Protein 3G9Q (pdb70)

Radius of gyration: 19.89 Å; Cα contacts (8 Å, |Δi|>4): 447; chains: 1; bounding box: 29×44×55 Å

InterPro domains:
  IPR002491 ABC transporter periplasmic binding domain [PF01497] (103-291)
  IPR002491 ABC transporter periplasmic binding domain [PS50983] (60-315)
  IPR051313 Bacterial iron-siderophore binding [PTHR30532] (6-315)

Foldseek 3Di:
DAQLWAEEAEAQQCVLLCVLLPHDYAEEEDLQCVACLDVVPHDPHYDYHHAAPLVVVLVRQTQEYEDEPVYDVVSVVVSHPYDYDHPPPDDALVVSCVVCVSVRNVSSVVLVVVVLVLLVVLLVVLCVLQPQFAEWEADDAQKDKTFAQPDWPCRVSQCPSSVHHFDPVCCVPQNPDDPGIDIDGLVCCLVGDTLAYEYEHCAPHCSCPDPSNCPRNNNVVPRYHYHNSLRVHRHSSSVVVSSVSVSCSSDPDD

B-factor: mean 56.97, std 16.43, range [9.47, 124.2]

Nearest PDB structures (foldseek):
  3g9q-assembly1_A  TM=1.004E+00  e=2.472E-52  Bacillus subtilis subsp. subtilis str. 168
  3hxp-assembly1_A  TM=9.835E-01  e=3.656E-45  Bacillus subtilis
  8xfi-assembly1_A  TM=8.902E-01  e=3.862E-26  Streptococcus pyogenes SSI-1
  8xfa-assembly1_A  TM=8.646E-01  e=1.765E-26  Streptococcus pyogenes SSI-1
  4fna-assembly3_C  TM=8.906E-01  e=7.460E-21  Staphylococcus aureus

Solvent-accessible surface area: 13010 Å² total

Structure (mmCIF, N/CA/C/O backbone):
data_3G9Q
#
_entry.id   3G9Q
#
_cell.length_a   35.517
_cell.length_b   69.898
_cell.length_c   114.169
_cell.angle_alpha   90.00
_cell.angle_beta   90.00
_cell.angle_gamma   90.00
#
_symmetry.space_group_name_H-M   'P 21 21 21'
#
loop_
_entity.id
_entity.type
_entity.pdbx_description
1 polymer 'Ferrichrome-binding protein'
2 water water
#
loop_
_atom_site.group_PDB
_atom_site.id
_atom_site.type_symbol
_atom_site.label_atom_id
_atom_site.label_alt_id
_atom_site.label_comp_id
_atom_site.label_asym_id
_atom_site.label_entity_id
_atom_site.label_seq_id
_atom_site.pdbx_PDB_ins_code
_atom_site.Cartn_x
_atom_site.Cartn_y
_atom_site.Cartn_z
_atom_site.occupancy
_atom_site.B_iso_or_equiv
_atom_site.auth_seq_id
_atom_site.auth_comp_id
_atom_site.auth_asym_id
_atom_site.auth_atom_id
_atom_site.pdbx_PDB_model_num
ATOM 1 N N . ILE A 1 10 ? 7.460 -6.480 -7.567 1.00 45.56 54 ILE A N 1
ATOM 2 C CA . ILE A 1 10 ? 6.849 -5.334 -6.831 1.00 59.60 54 ILE A CA 1
ATOM 3 C C . ILE A 1 10 ? 7.057 -4.055 -7.634 1.00 53.90 54 ILE A C 1
ATOM 4 O O . ILE A 1 10 ? 8.187 -3.709 -7.959 1.00 51.47 54 ILE A O 1
ATOM 9 N N . PRO A 1 11 ? 5.964 -3.340 -7.966 1.00 48.03 55 PRO A N 1
ATOM 10 C CA . PRO A 1 11 ? 6.018 -2.096 -8.744 1.00 41.55 55 PRO A CA 1
ATOM 11 C C . PRO A 1 11 ? 6.615 -0.867 -8.049 1.00 53.92 55 PRO A C 1
ATOM 12 O O . PRO A 1 11 ? 6.326 -0.602 -6.877 1.00 57.56 55 PRO A O 1
ATOM 16 N N . LYS A 1 12 ? 7.457 -0.128 -8.774 1.00 55.04 56 LYS A N 1
ATOM 17 C CA . LYS A 1 12 ? 8.065 1.106 -8.262 1.00 53.48 56 LYS A CA 1
ATOM 18 C C . LYS A 1 12 ? 7.047 2.175 -8.644 1.00 55.76 56 LYS A C 1
ATOM 19 O O . LYS A 1 12 ? 6.523 2.160 -9.758 1.00 53.72 56 LYS A O 1
ATOM 25 N N . HIS A 1 13 ? 6.760 3.092 -7.726 1.00 58.08 57 HIS A N 1
ATOM 26 C CA . HIS A 1 13 ? 5.766 4.148 -7.967 1.00 61.04 57 HIS A CA 1
ATOM 27 C C . HIS A 1 13 ? 4.385 3.579 -8.287 1.00 57.33 57 HIS A C 1
ATOM 28 O O . HIS A 1 13 ? 3.803 3.895 -9.326 1.00 59.85 57 HIS A O 1
ATOM 35 N N . PRO A 1 14 ? 3.844 2.728 -7.398 1.00 51.81 58 PRO A N 1
ATOM 36 C CA . PRO A 1 14 ? 2.525 2.149 -7.646 1.00 49.36 58 PRO A CA 1
ATOM 37 C C . PRO A 1 14 ? 1.426 3.210 -7.667 1.00 50.86 58 PRO A C 1
ATOM 38 O O . PRO A 1 14 ? 1.451 4.165 -6.881 1.00 55.11 58 PRO A O 1
ATOM 42 N N . LYS A 1 15 ? 0.471 3.038 -8.578 1.00 48.75 59 LYS A N 1
ATOM 43 C CA . LYS A 1 15 ? -0.638 3.974 -8.731 1.00 51.32 59 LYS A CA 1
ATOM 44 C C . LYS A 1 15 ? -1.830 3.675 -7.825 1.00 43.02 59 LYS A C 1
ATOM 45 O O . LYS A 1 15 ? -2.563 4.588 -7.449 1.00 45.15 59 LYS A O 1
ATOM 51 N N . ARG A 1 16 ? -2.029 2.409 -7.469 1.00 41.34 60 ARG A N 1
ATOM 52 C CA . ARG A 1 16 ? -3.145 2.054 -6.593 1.00 46.81 60 ARG A CA 1
ATOM 53 C C . ARG A 1 16 ? -2.731 1.015 -5.560 1.00 46.50 60 ARG A C 1
ATOM 54 O O . ARG A 1 16 ? -2.566 -0.160 -5.885 1.00 50.08 60 ARG A O 1
ATOM 62 N N . VAL A 1 17 ? -2.579 1.455 -4.313 1.00 48.88 61 VAL A N 1
ATOM 63 C CA . VAL A 1 17 ? -2.173 0.576 -3.221 1.00 42.12 61 VAL A CA 1
ATOM 64 C C . VAL A 1 17 ? -3.274 0.341 -2.187 1.00 42.14 61 VAL A C 1
ATOM 65 O O . VAL A 1 17 ? -3.915 1.277 -1.714 1.00 38.03 61 VAL A O 1
ATOM 69 N N . VAL A 1 18 ? -3.487 -0.925 -1.851 1.00 41.56 62 VAL A N 1
ATOM 70 C CA . VAL A 1 18 ? -4.463 -1.303 -0.842 1.00 45.26 62 VAL A CA 1
ATOM 71 C C . VAL A 1 18 ? -3.637 -1.770 0.360 1.00 51.00 62 VAL A C 1
ATOM 72 O O . VAL A 1 18 ? -2.851 -2.728 0.262 1.00 41.60 62 VAL A O 1
ATOM 76 N N . VAL A 1 19 ? -3.805 -1.076 1.482 1.00 39.74 63 VAL A N 1
ATOM 77 C CA . VAL A 1 19 ? -3.071 -1.382 2.701 1.00 43.54 63 VAL A CA 1
ATOM 78 C C . VAL A 1 19 ? -3.966 -2.071 3.714 1.00 47.00 63 VAL A C 1
ATOM 79 O O . VAL A 1 19 ? -4.861 -1.449 4.268 1.00 53.74 63 VAL A O 1
ATOM 91 N N . ALA A 1 21 ? -2.799 -3.483 6.493 1.00 55.08 65 ALA A N 1
ATOM 92 C CA . ALA A 1 21 ? -2.162 -3.333 7.804 1.00 62.68 65 ALA A CA 1
ATOM 93 C C . ALA A 1 21 ? -2.341 -1.885 8.261 1.00 65.21 65 ALA A C 1
ATOM 94 O O . ALA A 1 21 ? -1.506 -1.036 7.966 1.00 69.49 65 ALA A O 1
ATOM 96 N N . ASP A 1 22 ? -3.428 -1.607 8.974 1.00 67.68 66 ASP A N 1
ATOM 97 C CA . ASP A 1 22 ? -3.727 -0.251 9.460 1.00 69.10 66 ASP A CA 1
ATOM 98 C C . ASP A 1 22 ? -2.514 0.579 9.881 1.00 63.68 66 ASP A C 1
ATOM 99 O O . ASP A 1 22 ? -2.402 1.747 9.520 1.00 61.32 66 ASP A O 1
ATOM 104 N N . GLY A 1 23 ? -1.619 -0.036 10.650 1.00 56.98 67 GLY A N 1
ATOM 105 C CA . GLY A 1 23 ? -0.440 0.653 11.143 1.00 49.20 67 GLY A CA 1
ATOM 106 C C . GLY A 1 23 ? 0.569 1.195 10.143 1.00 51.62 67 GLY A C 1
ATOM 107 O O . GLY A 1 23 ? 1.539 1.845 10.554 1.00 51.79 67 GLY A O 1
ATOM 108 N N . TYR A 1 24 ? 0.365 0.940 8.850 1.00 42.28 68 TYR A N 1
ATOM 109 C CA . TYR A 1 24 ? 1.287 1.429 7.824 1.00 40.94 68 TYR A CA 1
ATOM 110 C C . TYR A 1 24 ? 0.692 2.501 6.910 1.00 43.31 68 TYR A C 1
ATOM 111 O O . TYR A 1 24 ? 1.428 3.162 6.167 1.00 45.64 68 TYR A O 1
ATOM 120 N N . TYR A 1 25 ? -0.629 2.686 6.968 1.00 41.75 69 TYR A N 1
ATOM 121 C CA . TYR A 1 25 ? -1.304 3.686 6.132 1.00 36.65 69 TYR A CA 1
ATOM 122 C C . TYR A 1 25 ? -0.574 5.030 6.117 1.00 38.72 69 TYR A C 1
ATOM 123 O O . TYR A 1 25 ? -0.300 5.579 5.045 1.00 38.25 69 TYR A O 1
ATOM 132 N N . GLY A 1 26 ? -0.266 5.550 7.307 1.00 33.82 70 GLY A N 1
ATOM 133 C CA . GLY A 1 26 ? 0.439 6.819 7.413 1.00 35.53 70 GLY A CA 1
ATOM 134 C C . GLY A 1 26 ? 1.809 6.864 6.737 1.00 37.36 70 GLY A C 1
ATOM 135 O O . GLY A 1 26 ? 2.293 7.944 6.393 1.00 32.48 70 GLY A O 1
ATOM 136 N N . TYR A 1 27 ? 2.441 5.701 6.558 1.00 37.82 71 TYR A N 1
ATOM 137 C CA . TYR A 1 27 ? 3.757 5.618 5.908 1.00 48.73 71 TYR A CA 1
ATOM 138 C C . TYR A 1 27 ? 3.676 5.946 4.421 1.00 48.68 71 TYR A C 1
ATOM 139 O O . TYR A 1 27 ? 4.475 6.720 3.895 1.00 46.04 71 TYR A O 1
ATOM 148 N N . PHE A 1 28 ? 2.706 5.335 3.751 1.00 54.39 72 PHE A N 1
ATOM 149 C CA . PHE A 1 28 ? 2.509 5.524 2.327 1.00 48.43 72 PHE A CA 1
ATOM 150 C C . PHE A 1 28 ? 1.960 6.928 2.089 1.00 50.51 72 PHE A C 1
ATOM 151 O O . PHE A 1 28 ? 2.261 7.554 1.074 1.00 46.80 72 PHE A O 1
ATOM 159 N N . LYS A 1 29 ? 1.170 7.430 3.034 1.00 44.35 73 LYS A N 1
ATOM 160 C CA . LYS A 1 29 ? 0.622 8.774 2.907 1.00 44.90 73 LYS A CA 1
ATOM 161 C C . LYS A 1 29 ? 1.802 9.745 2.905 1.00 41.70 73 LYS A C 1
ATOM 162 O O . LYS A 1 29 ? 1.896 10.616 2.042 1.00 45.68 73 LYS A O 1
ATOM 168 N N . THR A 1 30 ? 2.716 9.590 3.856 1.00 35.09 74 THR A N 1
ATOM 169 C CA . THR A 1 30 ? 3.877 10.475 3.897 1.00 51.25 74 THR A CA 1
ATOM 170 C C . THR A 1 30 ? 4.652 10.411 2.572 1.00 52.29 74 THR A C 1
ATOM 171 O O . THR A 1 30 ? 4.989 11.444 1.994 1.00 53.33 74 THR A O 1
ATOM 175 N N . LEU A 1 31 ? 4.918 9.202 2.086 1.00 50.56 75 LEU A N 1
ATOM 176 C CA . LEU A 1 31 ? 5.649 9.034 0.836 1.00 54.22 75 LEU A CA 1
ATOM 177 C C . LEU A 1 31 ? 4.875 9.572 -0.377 1.00 60.13 75 LEU A C 1
ATOM 178 O O . LEU A 1 31 ? 5.465 9.882 -1.418 1.00 63.28 75 LEU A O 1
ATOM 183 N N . GLY A 1 32 ? 3.554 9.693 -0.248 1.00 66.20 76 GLY A N 1
ATOM 184 C CA . GLY A 1 32 ? 2.745 10.202 -1.352 1.00 63.53 76 GLY A CA 1
ATOM 185 C C . GLY A 1 32 ? 2.095 9.142 -2.227 1.00 57.35 76 GLY A C 1
ATOM 186 O O . GLY A 1 32 ? 1.409 9.469 -3.196 1.00 54.13 76 GLY A O 1
ATOM 187 N N . ILE A 1 33 ? 2.314 7.872 -1.896 1.00 52.71 77 ILE A N 1
ATOM 188 C CA . ILE A 1 33 ? 1.724 6.779 -2.661 1.00 45.91 77 ILE A CA 1
ATOM 189 C C . ILE A 1 33 ? 0.212 6.788 -2.491 1.00 43.27 77 ILE A C 1
ATOM 190 O O . ILE A 1 33 ? -0.315 6.717 -1.382 1.00 43.97 77 ILE A O 1
ATOM 195 N N . ASN A 1 34 ? -0.486 6.873 -3.606 1.00 40.57 78 ASN A N 1
ATOM 196 C CA . ASN A 1 34 ? -1.922 6.903 -3.557 1.00 47.04 78 ASN A CA 1
ATOM 197 C C . ASN A 1 34 ? -2.483 5.579 -3.017 1.00 46.67 78 ASN A C 1
ATOM 198 O O . ASN A 1 34 ? -2.230 4.498 -3.569 1.00 42.22 78 ASN A O 1
ATOM 203 N N . VAL A 1 35 ? -3.222 5.675 -1.915 1.00 35.67 79 VAL A N 1
ATOM 204 C CA . VAL A 1 35 ? -3.817 4.503 -1.296 1.00 33.07 79 VAL A CA 1
ATOM 205 C C . VAL A 1 35 ? -5.302 4.489 -1.572 1.00 32.08 79 VAL A C 1
ATOM 206 O O . VAL A 1 35 ? -6.013 5.470 -1.333 1.00 24.90 79 VAL A O 1
ATOM 210 N N . VAL A 1 36 ? -5.765 3.356 -2.074 1.00 32.08 80 VAL A N 1
ATOM 211 C CA . VAL A 1 36 ? -7.154 3.226 -2.457 1.00 39.85 80 VAL A CA 1
ATOM 212 C C . VAL A 1 36 ? -8.025 2.476 -1.463 1.00 44.86 80 VAL A C 1
ATOM 213 O O . VAL A 1 36 ? -9.248 2.513 -1.561 1.00 43.17 80 VAL A O 1
ATOM 217 N N . GLY A 1 37 ? -7.389 1.830 -0.489 1.00 51.14 81 GLY A N 1
ATOM 218 C CA . GLY A 1 37 ? -8.122 1.104 0.534 1.00 46.28 81 GLY A CA 1
ATOM 219 C C . GLY A 1 37 ? -7.342 0.978 1.838 1.00 49.04 81 GLY A C 1
ATOM 220 O O . GLY A 1 37 ? -6.112 0.852 1.837 1.00 43.25 81 GLY A O 1
ATOM 221 N N . ALA A 1 38 ? -8.060 1.013 2.955 1.00 41.10 82 ALA A N 1
ATOM 222 C CA . ALA A 1 38 ? -7.450 0.891 4.271 1.00 44.39 82 ALA A CA 1
ATOM 223 C C . ALA A 1 38 ? -8.468 0.291 5.240 1.00 49.30 82 ALA A C 1
ATOM 224 O O . ALA A 1 38 ? -9.674 0.409 5.025 1.00 52.78 82 ALA A O 1
ATOM 226 N N . PRO A 1 39 ? -7.994 -0.393 6.301 1.00 51.56 83 PRO A N 1
ATOM 227 C CA . PRO A 1 39 ? -8.888 -1.003 7.298 1.00 47.52 83 PRO A CA 1
ATOM 228 C C . PRO A 1 39 ? -9.619 0.052 8.150 1.00 59.89 83 PRO A C 1
ATOM 229 O O . PRO A 1 39 ? -9.336 1.251 8.051 1.00 70.00 83 PRO A O 1
ATOM 233 N N . GLU A 1 40 ? -10.549 -0.388 8.992 1.00 67.30 84 GLU A N 1
ATOM 234 C CA . GLU A 1 40 ? -11.324 0.546 9.811 1.00 74.73 84 GLU A CA 1
ATOM 235 C C . GLU A 1 40 ? -10.562 1.475 10.741 1.00 71.21 84 GLU A C 1
ATOM 236 O O . GLU A 1 40 ? -10.872 2.664 10.834 1.00 68.18 84 GLU A O 1
ATOM 242 N N . ASN A 1 41 ? -9.578 0.942 11.445 1.00 71.03 85 ASN A N 1
ATOM 243 C CA . ASN A 1 41 ? -8.806 1.766 12.366 1.00 63.00 85 ASN A CA 1
ATOM 244 C C . ASN A 1 41 ? -8.470 3.120 11.768 1.00 53.36 85 ASN A C 1
ATOM 245 O O . ASN A 1 41 ? -8.641 4.151 12.409 1.00 56.34 85 ASN A O 1
ATOM 250 N N . VAL A 1 42 ? -8.007 3.098 10.527 1.00 47.24 86 VAL A N 1
ATOM 251 C CA . VAL A 1 42 ? -7.618 4.303 9.819 1.00 50.24 86 VAL A CA 1
ATOM 252 C C . VAL A 1 42 ? -8.683 5.402 9.871 1.00 52.91 86 VAL A C 1
ATOM 253 O O . VAL A 1 42 ? -8.388 6.566 10.158 1.00 48.40 86 VAL A O 1
ATOM 257 N N . PHE A 1 43 ? -9.928 5.026 9.620 1.00 62.55 87 PHE A N 1
ATOM 258 C CA . PHE A 1 43 ? -11.027 5.982 9.635 1.00 63.80 87 PHE A CA 1
ATOM 259 C C . PHE A 1 43 ? -11.492 6.294 11.051 1.00 68.45 87 PHE A C 1
ATOM 260 O O . PHE A 1 43 ? -12.594 6.801 11.250 1.00 77.04 87 PHE A O 1
ATOM 268 N N . LYS A 1 44 ? -10.658 5.984 12.038 1.00 69.32 88 LYS A N 1
ATOM 269 C CA . LYS A 1 44 ? -11.004 6.274 13.423 1.00 70.84 88 LYS A CA 1
ATOM 270 C C . LYS A 1 44 ? -9.895 7.044 14.117 1.00 66.81 88 LYS A C 1
ATOM 271 O O . LYS A 1 44 ? -10.137 7.748 15.100 1.00 61.73 88 LYS A O 1
ATOM 277 N N . ASN A 1 45 ? -8.680 6.910 13.591 1.00 58.91 89 ASN A N 1
ATOM 278 C CA . ASN A 1 45 ? -7.514 7.589 14.152 1.00 50.43 89 ASN A CA 1
ATOM 279 C C . ASN A 1 45 ? -7.677 9.104 14.011 1.00 46.81 89 ASN A C 1
ATOM 280 O O . ASN A 1 45 ? -7.879 9.610 12.922 1.00 54.00 89 ASN A O 1
ATOM 285 N N . PRO A 1 46 ? -7.597 9.847 15.119 1.00 43.16 90 PRO A N 1
ATOM 286 C CA . PRO A 1 46 ? -7.754 11.296 15.036 1.00 46.39 90 PRO A CA 1
ATOM 287 C C . PRO A 1 46 ? -6.691 11.975 14.196 1.00 51.87 90 PRO A C 1
ATOM 288 O O . PRO A 1 46 ? -6.889 13.094 13.722 1.00 56.93 90 PRO A O 1
ATOM 292 N N . TYR A 1 47 ? -5.561 11.317 13.992 1.00 40.68 91 TYR A N 1
ATOM 293 C CA . TYR A 1 47 ? -4.528 11.953 13.195 1.00 50.70 91 TYR A CA 1
ATOM 294 C C . TYR A 1 47 ? -4.742 11.693 11.697 1.00 55.30 91 TYR A C 1
ATOM 295 O O . TYR A 1 47 ? -4.089 12.300 10.840 1.00 44.70 91 TYR A O 1
ATOM 304 N N . TYR A 1 48 ? -5.685 10.805 11.390 1.00 55.08 92 TYR A N 1
ATOM 305 C CA . TYR A 1 48 ? -6.008 10.461 10.002 1.00 63.03 92 TYR A CA 1
ATOM 306 C C . TYR A 1 48 ? -7.287 11.170 9.545 1.00 63.81 92 TYR A C 1
ATOM 307 O O . TYR A 1 48 ? -7.231 12.252 8.957 1.00 48.72 92 TYR A O 1
ATOM 316 N N . LYS A 1 49 ? -8.437 10.549 9.821 1.00 78.45 93 LYS A N 1
ATOM 317 C CA . LYS A 1 49 ? -9.739 11.108 9.442 1.00 83.52 93 LYS A CA 1
ATOM 318 C C . LYS A 1 49 ? -9.731 12.612 9.686 1.00 77.93 93 LYS A C 1
ATOM 319 O O . LYS A 1 49 ? -10.460 13.368 9.038 1.00 65.16 93 LYS A O 1
ATOM 325 N N . GLY A 1 50 ? -8.879 13.023 10.624 1.00 77.28 94 GLY A N 1
ATOM 326 C CA . GLY A 1 50 ? -8.731 14.424 10.963 1.00 80.66 94 GLY A CA 1
ATOM 327 C C . GLY A 1 50 ? -8.630 15.303 9.729 1.00 82.35 94 GLY A C 1
ATOM 328 O O . GLY A 1 50 ? -8.990 16.478 9.777 1.00 85.35 94 GLY A O 1
ATOM 329 N N . LYS A 1 51 ? -8.142 14.737 8.626 1.00 77.84 95 LYS A N 1
ATOM 330 C CA . LYS A 1 51 ? -8.015 15.472 7.374 1.00 74.37 95 LYS A CA 1
ATOM 331 C C . LYS A 1 51 ? -7.512 14.610 6.216 1.00 74.88 95 LYS A C 1
ATOM 332 O O . LYS A 1 51 ? -7.500 15.064 5.072 1.00 72.23 95 LYS A O 1
ATOM 338 N N . THR A 1 52 ? -7.116 13.369 6.494 1.00 79.46 96 THR A N 1
ATOM 339 C CA . THR A 1 52 ? -6.582 12.491 5.442 1.00 85.11 96 THR A CA 1
ATOM 340 C C . THR A 1 52 ? -7.366 11.196 5.172 1.00 92.63 96 THR A C 1
ATOM 341 O O . THR A 1 52 ? -7.009 10.134 5.688 1.00 101.54 96 THR A O 1
ATOM 345 N N . ASN A 1 53 ? -8.402 11.266 4.342 1.00 89.60 97 ASN A N 1
ATOM 346 C CA . ASN A 1 53 ? -9.190 10.073 4.038 1.00 90.10 97 ASN A CA 1
ATOM 347 C C . ASN A 1 53 ? -9.791 10.107 2.637 1.00 92.95 97 ASN A C 1
ATOM 348 O O . ASN A 1 53 ? -10.154 9.070 2.074 1.00 94.46 97 ASN A O 1
ATOM 353 N N . GLY A 1 54 ? -9.871 11.311 2.083 1.00 93.00 98 GLY A N 1
ATOM 354 C CA . GLY A 1 54 ? -10.443 11.527 0.764 1.00 95.88 98 GLY A CA 1
ATOM 355 C C . GLY A 1 54 ? -10.574 10.394 -0.237 1.00 95.73 98 GLY A C 1
ATOM 356 O O . GLY A 1 54 ? -11.680 10.061 -0.670 1.00 92.42 98 GLY A O 1
ATOM 357 N N . VAL A 1 55 ? -9.457 9.785 -0.605 1.00 93.74 99 VAL A N 1
ATOM 358 C CA . VAL A 1 55 ? -9.492 8.735 -1.609 1.00 95.77 99 VAL A CA 1
ATOM 359 C C . VAL A 1 55 ? -9.336 7.267 -1.187 1.00 92.69 99 VAL A C 1
ATOM 360 O O . VAL A 1 55 ? -8.537 6.543 -1.788 1.00 99.80 99 VAL A O 1
ATOM 364 N N . GLU A 1 56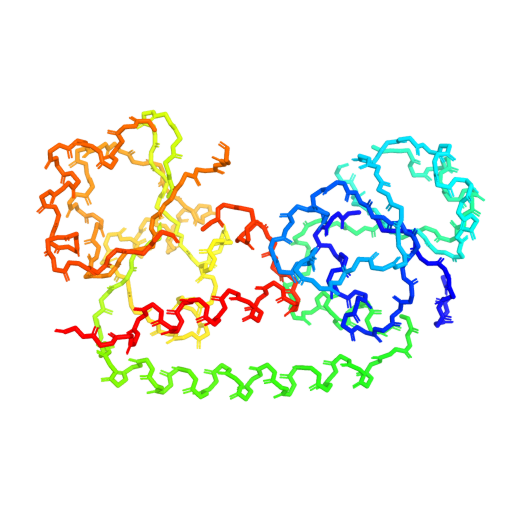 ? -10.073 6.810 -0.176 1.00 77.81 100 GLU A N 1
ATOM 365 C CA . GLU A 1 56 ? -9.964 5.400 0.206 1.00 75.87 100 GLU A CA 1
ATOM 366 C C . GLU A 1 56 ? -11.219 4.697 0.683 1.00 69.46 100 GLU A C 1
ATOM 367 O O . GLU A 1 56 ? -12.165 5.315 1.160 1.00 54.43 100 GLU A O 1
ATOM 373 N N . ASN A 1 57 ? -11.200 3.378 0.529 1.00 69.47 101 ASN A N 1
ATOM 374 C CA . ASN A 1 57 ? -12.291 2.510 0.939 1.00 67.23 101 ASN A CA 1
ATOM 375 C C . ASN A 1 57 ? -11.872 1.917 2.295 1.00 63.23 101 ASN A C 1
ATOM 376 O O . ASN A 1 57 ? -10.683 1.888 2.613 1.00 53.95 101 ASN A O 1
ATOM 381 N N . ILE A 1 58 ? -12.844 1.454 3.081 1.00 59.84 102 ILE A N 1
ATOM 382 C CA . ILE A 1 58 ? -12.573 0.867 4.389 1.00 61.29 102 ILE A CA 1
ATOM 383 C C . ILE A 1 58 ? -12.412 -0.664 4.307 1.00 64.09 102 ILE A C 1
ATOM 384 O O . ILE A 1 58 ? -11.894 -1.189 3.317 1.00 56.41 102 ILE A O 1
ATOM 389 N N . GLY A 1 59 ? -12.851 -1.372 5.347 1.00 63.82 103 GLY A N 1
ATOM 390 C CA . GLY A 1 59 ? -12.735 -2.825 5.383 1.00 61.35 103 GLY A CA 1
ATOM 391 C C . GLY A 1 59 ? -12.234 -3.242 6.758 1.00 73.42 103 GLY A C 1
ATOM 392 O O . GLY A 1 59 ? -12.095 -2.382 7.629 1.00 74.24 103 GLY A O 1
ATOM 393 N N . ASP A 1 60 ? -11.963 -4.537 6.962 1.00 78.80 104 ASP A N 1
ATOM 394 C CA . ASP A 1 60 ? -11.468 -5.059 8.255 1.00 77.45 104 ASP A CA 1
ATOM 395 C C . ASP A 1 60 ? -10.141 -5.816 8.103 1.00 79.77 104 ASP A C 1
ATOM 396 O O . ASP A 1 60 ? -9.433 -6.059 9.084 1.00 72.52 104 ASP A O 1
ATOM 401 N N . GLY A 1 61 ? -9.827 -6.215 6.875 1.00 86.15 105 GLY A N 1
ATOM 402 C CA . GLY A 1 61 ? -8.587 -6.930 6.630 1.00 90.79 105 GLY A CA 1
ATOM 403 C C . GLY A 1 61 ? -8.722 -8.402 6.270 1.00 91.89 105 GLY A C 1
ATOM 404 O O . GLY 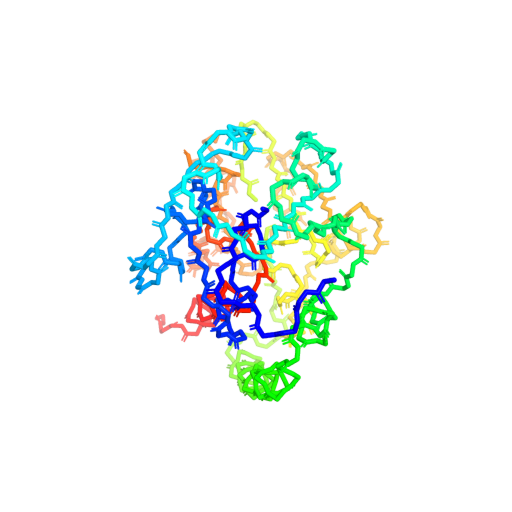A 1 61 ? -7.733 -9.141 6.295 1.00 93.30 105 GLY A O 1
ATOM 405 N N . THR A 1 62 ? -9.934 -8.838 5.933 1.00 90.81 106 THR A N 1
ATOM 406 C CA . THR A 1 62 ? -10.167 -10.238 5.570 1.00 86.60 106 THR A CA 1
ATOM 407 C C . THR A 1 62 ? -10.861 -10.356 4.215 1.00 81.82 106 THR A C 1
ATOM 408 O O . THR A 1 62 ? -10.409 -11.102 3.346 1.00 83.59 106 THR A O 1
ATOM 412 N N . SER A 1 63 ? -11.950 -9.610 4.045 1.00 71.05 107 SER A N 1
ATOM 413 C CA . SER A 1 63 ? -12.720 -9.624 2.804 1.00 70.78 107 SER A CA 1
ATOM 414 C C . SER A 1 63 ? -11.862 -9.380 1.560 1.00 70.70 107 SER A C 1
ATOM 415 O O . SER A 1 63 ? -11.648 -8.238 1.145 1.00 66.48 107 SER A O 1
ATOM 418 N N . VAL A 1 64 ? -11.389 -10.478 0.977 1.00 66.54 108 VAL A N 1
ATOM 419 C CA . VAL A 1 64 ? -10.551 -10.475 -0.219 1.00 58.19 108 VAL A CA 1
ATOM 420 C C . VAL A 1 64 ? -11.299 -9.869 -1.404 1.00 59.96 108 VAL A C 1
ATOM 421 O O . VAL A 1 64 ? -10.695 -9.286 -2.307 1.00 51.62 108 VAL A O 1
ATOM 425 N N . GLU A 1 65 ? -12.622 -10.024 -1.388 1.00 66.77 109 GLU A N 1
ATOM 426 C CA . GLU A 1 65 ? -13.486 -9.520 -2.451 1.00 69.83 109 GLU A CA 1
ATOM 427 C C . GLU A 1 65 ? -13.484 -7.989 -2.480 1.00 67.75 109 GLU A C 1
ATOM 428 O O . GLU A 1 65 ? -13.433 -7.374 -3.548 1.00 71.14 109 GLU A O 1
ATOM 434 N N . LYS A 1 66 ? -13.530 -7.376 -1.302 1.00 60.66 110 LYS A N 1
ATOM 435 C CA . LYS A 1 66 ? -13.533 -5.923 -1.216 1.00 59.58 110 LYS A CA 1
ATOM 436 C C . LYS A 1 66 ? -12.263 -5.306 -1.834 1.00 58.16 110 LYS A C 1
ATOM 437 O O . LYS A 1 66 ? -12.268 -4.143 -2.272 1.00 47.27 110 LYS A O 1
ATOM 443 N N . VAL A 1 67 ? -11.186 -6.093 -1.882 1.00 45.70 111 VAL A N 1
ATOM 444 C CA . VAL A 1 67 ? -9.914 -5.640 -2.456 1.00 48.27 111 VAL A CA 1
ATOM 445 C C . VAL A 1 67 ? -9.955 -5.779 -3.981 1.00 58.92 111 VAL A C 1
ATOM 446 O O . VAL A 1 67 ? -9.306 -5.014 -4.710 1.00 60.85 111 VAL A O 1
ATOM 450 N N . ILE A 1 68 ? -10.729 -6.754 -4.457 1.00 59.05 112 ILE A N 1
ATOM 451 C CA . ILE A 1 68 ? -10.879 -6.987 -5.889 1.00 63.12 112 ILE A CA 1
ATOM 452 C C . ILE A 1 68 ? -11.463 -5.768 -6.611 1.00 63.41 112 ILE A C 1
ATOM 453 O O . ILE A 1 68 ? -10.997 -5.393 -7.683 1.00 66.02 112 ILE A O 1
ATOM 458 N N . ASP A 1 69 ? -12.468 -5.147 -6.006 1.00 60.25 113 ASP A N 1
ATOM 459 C CA . ASP A 1 69 ? -13.140 -4.004 -6.607 1.00 60.64 113 ASP A CA 1
ATOM 460 C C . ASP A 1 69 ? -12.330 -2.722 -6.613 1.00 59.10 113 ASP A C 1
ATOM 461 O O . ASP A 1 69 ? -12.804 -1.686 -7.078 1.00 61.52 113 ASP A O 1
ATOM 466 N N . LEU A 1 70 ? -11.109 -2.785 -6.103 1.00 55.29 114 LEU A N 1
ATOM 467 C CA . LEU A 1 70 ? -10.250 -1.607 -6.061 1.00 52.08 114 LEU A CA 1
ATOM 468 C C . LEU A 1 70 ? -9.061 -1.813 -7.008 1.00 57.50 114 LEU A C 1
ATOM 469 O O . LEU A 1 70 ? -8.160 -0.968 -7.077 1.00 56.23 114 LEU A O 1
ATOM 474 N N . ASN A 1 71 ? -9.090 -2.925 -7.751 1.00 63.85 115 ASN A N 1
ATOM 475 C CA . ASN A 1 71 ? -8.009 -3.332 -8.674 1.00 62.65 115 ASN A CA 1
ATOM 476 C C . ASN A 1 71 ? -6.673 -2.656 -8.360 1.00 56.46 115 ASN A C 1
ATOM 477 O O . ASN A 1 71 ? -6.249 -1.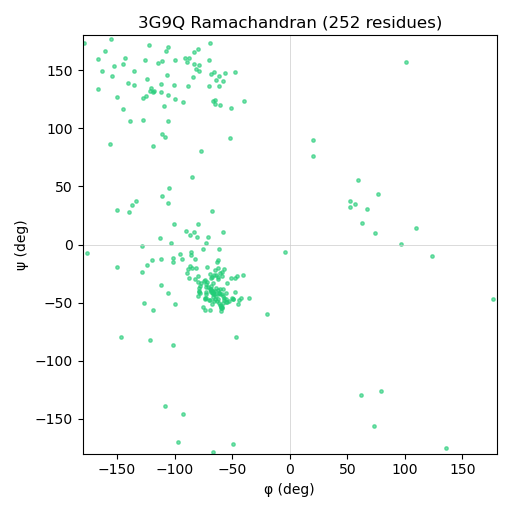725 -9.038 1.00 59.79 115 ASN A O 1
ATOM 482 N N . PRO A 1 72 ? -5.992 -3.132 -7.305 1.00 55.08 116 PRO A N 1
ATOM 483 C CA . PRO A 1 72 ? -4.706 -2.567 -6.896 1.00 56.66 116 PRO A CA 1
ATOM 484 C C . PRO A 1 72 ? -3.527 -3.110 -7.677 1.00 52.80 116 PRO A C 1
ATOM 485 O O . PRO A 1 72 ? -3.584 -4.218 -8.221 1.00 47.93 116 PRO A O 1
ATOM 489 N N . ASP A 1 73 ? -2.462 -2.317 -7.724 1.00 40.03 117 ASP A N 1
ATOM 490 C CA . ASP A 1 73 ? -1.243 -2.726 -8.401 1.00 54.25 117 ASP A CA 1
ATOM 491 C C . ASP A 1 73 ? -0.221 -3.141 -7.340 1.00 53.48 117 ASP A C 1
ATOM 492 O O . ASP A 1 73 ? 0.911 -3.511 -7.649 1.00 55.82 117 ASP A O 1
ATOM 497 N N . LEU A 1 74 ? -0.645 -3.077 -6.083 1.00 54.52 118 LEU A N 1
ATOM 498 C CA . LEU A 1 74 ? 0.187 -3.463 -4.949 1.00 57.71 118 LEU A CA 1
ATOM 499 C C . LEU A 1 74 ? -0.648 -3.614 -3.660 1.00 60.25 118 LEU A C 1
ATOM 500 O O . LEU A 1 74 ? -1.482 -2.756 -3.339 1.00 55.84 118 LEU A O 1
ATOM 505 N N . ILE A 1 75 ? -0.415 -4.713 -2.935 1.00 53.24 119 ILE A N 1
ATOM 506 C CA . ILE A 1 75 ? -1.111 -5.008 -1.682 1.00 44.58 119 ILE A CA 1
ATOM 507 C C . ILE A 1 75 ? -0.142 -5.148 -0.526 1.00 42.99 119 ILE A C 1
ATOM 508 O O . ILE A 1 75 ? 0.890 -5.801 -0.651 1.00 39.14 119 ILE A O 1
ATOM 513 N N . ILE A 1 76 ? -0.455 -4.538 0.603 1.00 35.95 120 ILE A N 1
ATOM 514 C CA . ILE A 1 76 ? 0.431 -4.717 1.729 1.00 45.43 120 ILE A CA 1
ATOM 515 C C . ILE A 1 76 ? -0.341 -5.244 2.934 1.00 42.52 120 ILE A C 1
ATOM 516 O O . ILE A 1 76 ? -1.374 -4.697 3.309 1.00 39.27 120 ILE A O 1
ATOM 521 N N . VAL A 1 77 ? 0.145 -6.339 3.516 1.00 40.44 121 VAL A N 1
ATOM 522 C CA . VAL A 1 77 ? -0.501 -6.941 4.685 1.00 49.71 121 VAL A CA 1
ATOM 523 C C . VAL A 1 77 ? 0.517 -7.486 5.667 1.00 49.75 121 VAL A C 1
ATOM 524 O O . VAL A 1 77 ? 1.661 -7.741 5.305 1.00 54.21 121 VAL A O 1
ATOM 528 N N . TRP A 1 78 ? 0.099 -7.684 6.908 1.00 43.40 122 TRP A N 1
ATOM 529 C CA . TRP A 1 78 ? 1.011 -8.247 7.882 1.00 50.60 122 TRP A CA 1
ATOM 530 C C . TRP A 1 78 ? 1.089 -9.764 7.688 1.00 58.79 122 TRP A C 1
ATOM 531 O O . TRP A 1 78 ? 0.298 -10.345 6.938 1.00 59.84 122 TRP A O 1
ATOM 542 N N . THR A 1 79 ? 2.061 -10.403 8.341 1.00 71.58 123 THR A N 1
ATOM 543 C CA . THR A 1 79 ? 2.206 -11.855 8.256 1.00 75.42 123 THR A CA 1
ATOM 544 C C . THR A 1 79 ? 1.381 -12.511 9.354 1.00 80.24 123 THR A C 1
ATOM 545 O O . THR A 1 79 ? 0.987 -13.665 9.226 1.00 90.15 123 THR A O 1
ATOM 549 N N . THR A 1 80 ? 1.120 -11.774 10.431 1.00 83.06 124 THR A N 1
ATOM 550 C CA . THR A 1 80 ? 0.344 -12.306 11.552 1.00 83.55 124 THR A CA 1
ATOM 551 C C . THR A 1 80 ? -1.162 -12.157 11.315 1.00 81.73 124 THR A C 1
ATOM 552 O O . THR A 1 80 ? -1.695 -12.607 10.296 1.00 74.06 124 THR A O 1
ATOM 556 N N . ALA A 1 83 ? -5.286 -13.675 7.499 1.00 88.04 127 ALA A N 1
ATOM 557 C CA . ALA A 1 83 ? -5.390 -13.277 6.096 1.00 98.37 127 ALA A CA 1
ATOM 558 C C . ALA A 1 83 ? -4.897 -14.376 5.131 1.00 98.90 127 ALA A C 1
ATOM 559 O O . ALA A 1 83 ? -4.107 -15.244 5.519 1.00 100.47 127 ALA A O 1
ATOM 561 N N . ASP A 1 84 ? -5.365 -14.334 3.880 1.00 92.58 128 ASP A N 1
ATOM 562 C CA . ASP A 1 84 ? -4.972 -15.322 2.866 1.00 88.97 128 ASP A CA 1
ATOM 563 C C . ASP A 1 84 ? -4.049 -14.685 1.828 1.00 85.20 128 ASP A C 1
ATOM 564 O O . ASP A 1 84 ? -4.501 -14.119 0.832 1.00 84.10 128 ASP A O 1
ATOM 569 N N . ILE A 1 85 ? -2.748 -14.789 2.068 1.00 76.79 129 ILE A N 1
ATOM 570 C CA . ILE A 1 85 ? -1.759 -14.210 1.173 1.00 72.52 129 ILE A CA 1
ATOM 571 C C . ILE A 1 85 ? -1.866 -14.760 -0.258 1.00 75.06 129 ILE A C 1
ATOM 572 O O . ILE A 1 85 ? -1.990 -13.990 -1.217 1.00 70.53 129 ILE A O 1
ATOM 577 N N . LYS A 1 86 ? -1.825 -16.083 -0.409 1.00 74.24 130 LYS A N 1
ATOM 578 C CA . LYS A 1 86 ? -1.921 -16.695 -1.739 1.00 72.77 130 LYS A CA 1
ATOM 579 C C . LYS A 1 86 ? -3.093 -16.153 -2.581 1.00 73.31 130 LYS A C 1
ATOM 580 O O . LYS A 1 86 ? -2.910 -15.821 -3.756 1.00 66.48 130 LYS A O 1
ATOM 586 N N . LYS A 1 87 ? -4.287 -16.061 -1.987 1.00 71.35 131 LYS A N 1
ATOM 587 C CA . LYS A 1 87 ? -5.466 -15.542 -2.692 1.00 66.13 131 LYS A CA 1
ATOM 588 C C . LYS A 1 87 ? -5.150 -14.134 -3.212 1.00 64.01 131 LYS A C 1
ATOM 589 O O . LYS A 1 87 ? -5.413 -13.798 -4.373 1.00 61.84 131 LYS A O 1
ATOM 595 N N . LEU A 1 88 ? -4.566 -13.332 -2.324 1.00 61.72 132 LEU A N 1
ATOM 596 C CA . LEU A 1 88 ? -4.183 -11.951 -2.599 1.00 53.91 132 LEU A CA 1
ATOM 597 C C . LEU A 1 88 ? -3.082 -11.813 -3.652 1.00 57.28 132 LEU A C 1
ATOM 598 O O . LEU A 1 88 ? -3.209 -11.015 -4.586 1.00 57.35 132 LEU A O 1
ATOM 603 N N . GLU A 1 89 ? -2.006 -12.581 -3.502 1.00 55.48 133 GLU A N 1
ATOM 604 C CA . GLU A 1 89 ? -0.901 -12.533 -4.459 1.00 64.78 133 GLU A CA 1
ATOM 605 C C . GLU A 1 89 ? -1.461 -12.601 -5.880 1.00 65.61 133 GLU A C 1
ATOM 606 O O . GLU A 1 89 ? -0.877 -12.058 -6.821 1.00 59.76 133 GLU A O 1
ATOM 612 N N . LYS A 1 90 ? -2.608 -13.260 -6.020 1.00 64.25 134 LYS A N 1
ATOM 613 C CA . LYS A 1 90 ? -3.257 -13.414 -7.315 1.00 65.21 134 LYS A CA 1
ATOM 614 C C . LYS A 1 90 ? -3.748 -12.069 -7.825 1.00 66.79 134 LYS A C 1
ATOM 615 O O . LYS A 1 90 ? -3.547 -11.729 -8.994 1.00 66.46 134 LYS A O 1
ATOM 621 N N . ILE A 1 91 ? -4.389 -11.302 -6.948 1.00 59.40 135 ILE A N 1
ATOM 622 C CA . ILE A 1 91 ? -4.910 -9.996 -7.333 1.00 59.14 135 ILE A CA 1
ATOM 623 C C . ILE A 1 91 ? -3.840 -9.021 -7.838 1.00 63.01 135 ILE A C 1
ATOM 624 O O . ILE A 1 91 ? -3.968 -8.464 -8.934 1.00 60.20 135 ILE A O 1
ATOM 629 N N . ALA A 1 92 ? -2.791 -8.818 -7.043 1.00 61.03 136 ALA A N 1
ATOM 630 C CA . ALA A 1 92 ? -1.703 -7.907 -7.414 1.00 60.50 136 ALA A CA 1
ATOM 631 C C . ALA A 1 92 ? -0.442 -8.217 -6.610 1.00 58.30 136 ALA A C 1
ATOM 632 O O . ALA A 1 92 ? -0.506 -8.980 -5.637 1.00 57.08 136 ALA A O 1
ATOM 634 N N . PRO A 1 93 ? 0.726 -7.654 -7.019 1.00 56.69 137 PRO A N 1
ATOM 635 C CA . PRO A 1 93 ? 1.986 -7.887 -6.293 1.00 53.35 137 PRO A CA 1
ATOM 636 C C . PRO A 1 93 ? 1.718 -7.594 -4.811 1.00 50.97 137 PRO A C 1
ATOM 637 O O . PRO A 1 93 ? 1.378 -6.466 -4.447 1.00 41.57 137 PRO A O 1
ATOM 641 N N . THR A 1 94 ? 1.859 -8.611 -3.971 1.00 51.03 138 THR A N 1
ATOM 642 C CA . THR A 1 94 ? 1.581 -8.468 -2.553 1.00 51.27 138 THR A CA 1
ATOM 643 C C . THR A 1 94 ? 2.841 -8.562 -1.726 1.00 55.49 138 THR A C 1
ATOM 644 O O . THR A 1 94 ? 3.712 -9.386 -1.997 1.00 65.20 138 THR A O 1
ATOM 648 N N . VAL A 1 95 ? 2.943 -7.700 -0.723 1.00 58.79 139 VAL A N 1
ATOM 649 C CA . VAL A 1 95 ? 4.102 -7.700 0.144 1.00 52.49 139 VAL A CA 1
ATOM 650 C C . VAL A 1 95 ? 3.716 -8.020 1.566 1.00 51.19 139 VAL A C 1
ATOM 651 O O . VAL A 1 95 ? 2.758 -7.468 2.109 1.00 43.12 139 VAL A O 1
ATOM 655 N N . ALA A 1 96 ? 4.465 -8.935 2.159 1.00 53.50 140 ALA A N 1
ATOM 656 C CA . ALA A 1 96 ? 4.227 -9.313 3.536 1.00 61.68 140 ALA A CA 1
ATOM 657 C C . ALA A 1 96 ? 5.262 -8.585 4.385 1.00 59.37 140 ALA A C 1
ATOM 658 O O . ALA A 1 96 ? 6.443 -8.494 4.032 1.00 54.41 140 ALA A O 1
ATOM 660 N N . VAL A 1 97 ? 4.794 -8.055 5.503 1.00 63.73 141 VAL A N 1
ATOM 661 C CA . VAL A 1 97 ? 5.645 -7.315 6.409 1.00 71.13 141 VAL A CA 1
ATOM 662 C C . VAL A 1 97 ? 5.541 -7.852 7.827 1.00 75.42 141 VAL A C 1
ATOM 663 O O . VAL A 1 97 ? 4.530 -7.664 8.507 1.00 76.24 141 VAL A O 1
ATOM 667 N N . LYS A 1 98 ? 6.595 -8.541 8.256 1.00 80.12 142 LYS A N 1
ATOM 668 C CA . LYS A 1 98 ? 6.650 -9.100 9.596 1.00 82.67 142 LYS A CA 1
ATOM 669 C C . LYS A 1 98 ? 6.535 -7.925 10.562 1.00 78.73 142 LYS A C 1
ATOM 670 O O . LYS A 1 98 ? 7.358 -7.009 10.537 1.00 67.74 142 LYS A O 1
ATOM 676 N N . TYR A 1 99 ? 5.506 -7.949 11.401 1.00 75.80 143 TYR A N 1
ATOM 677 C CA . TYR A 1 99 ? 5.280 -6.875 12.358 1.00 76.91 143 TYR A CA 1
ATOM 678 C C . TYR A 1 99 ? 6.401 -6.675 13.382 1.00 79.08 143 TYR A C 1
ATOM 679 O O . TYR A 1 99 ? 6.923 -7.635 13.958 1.00 75.61 143 TYR A O 1
ATOM 688 N N . ASP A 1 100 ? 6.746 -5.411 13.609 1.00 77.85 144 ASP A N 1
ATOM 689 C CA . ASP A 1 100 ? 7.787 -5.028 14.562 1.00 78.06 144 ASP A CA 1
ATOM 690 C C . ASP A 1 100 ? 9.165 -5.570 14.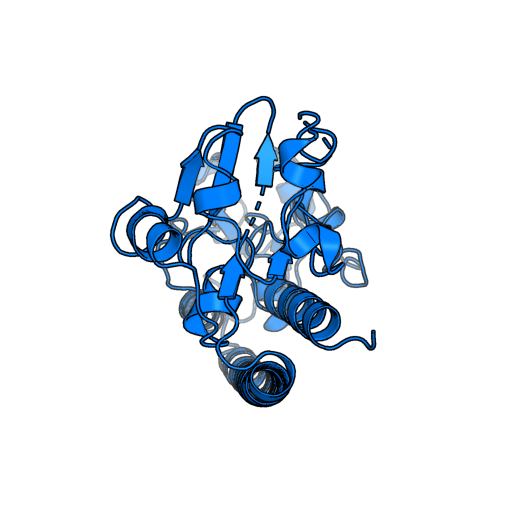178 1.00 72.34 144 ASP A C 1
ATOM 691 O O . ASP A 1 100 ? 10.072 -5.647 15.008 1.00 61.94 144 ASP A O 1
ATOM 696 N N . LYS A 1 101 ? 9.321 -5.947 12.916 1.00 73.77 145 LYS A N 1
ATOM 697 C CA . LYS A 1 101 ? 10.605 -6.448 12.453 1.00 84.17 145 LYS A CA 1
ATOM 698 C C . LYS A 1 101 ? 11.537 -5.234 12.339 1.00 87.72 145 LYS A C 1
ATOM 699 O O . LYS A 1 101 ? 12.594 -5.197 12.964 1.00 85.39 145 LYS A O 1
ATOM 705 N N . LEU A 1 102 ? 11.128 -4.231 11.561 1.00 91.92 146 LEU A N 1
ATOM 706 C CA . LEU A 1 102 ? 11.932 -3.024 11.384 1.00 90.93 146 LEU A CA 1
ATOM 707 C C . LEU A 1 102 ? 11.752 -2.036 12.532 1.00 90.49 146 LEU A C 1
ATOM 708 O O . LEU A 1 102 ? 10.693 -1.980 13.158 1.00 89.50 146 LEU A O 1
ATOM 713 N N . ASP A 1 103 ? 12.797 -1.254 12.794 1.00 90.37 147 ASP A N 1
ATOM 714 C CA . ASP A 1 103 ? 12.778 -0.266 13.865 1.00 87.30 147 ASP A CA 1
ATOM 715 C C . ASP A 1 103 ? 11.502 0.562 13.855 1.00 87.18 147 ASP A C 1
ATOM 716 O O . ASP A 1 103 ? 10.577 0.295 14.624 1.00 92.66 147 ASP A O 1
ATOM 721 N N . ASN A 1 104 ? 11.456 1.556 12.973 1.00 75.94 148 ASN A N 1
ATOM 722 C CA . ASN A 1 104 ? 10.306 2.446 12.872 1.00 71.12 148 ASN A CA 1
ATOM 723 C C . ASN A 1 104 ? 10.603 3.517 11.832 1.00 63.43 148 ASN A C 1
ATOM 724 O O . ASN A 1 104 ? 9.777 3.816 10.973 1.00 48.09 148 ASN A O 1
ATOM 729 N N . ILE A 1 105 ? 11.791 4.101 11.932 1.00 65.13 149 ILE A N 1
ATOM 730 C CA . ILE A 1 105 ? 12.228 5.101 10.976 1.00 65.40 149 ILE A CA 1
ATOM 731 C C . ILE A 1 105 ? 12.848 4.279 9.856 1.00 67.29 149 ILE A C 1
ATOM 732 O O . ILE A 1 105 ? 13.019 4.763 8.738 1.00 73.90 149 ILE A O 1
ATOM 737 N N . GLU A 1 106 ? 13.179 3.026 10.172 1.00 65.55 150 GLU A N 1
ATOM 738 C CA . GLU A 1 106 ? 13.764 2.106 9.198 1.00 63.44 150 GLU A CA 1
ATOM 739 C C . GLU A 1 106 ? 12.632 1.584 8.318 1.00 63.79 150 GLU A C 1
ATOM 740 O O . GLU A 1 106 ? 12.789 1.450 7.102 1.00 64.82 150 GLU A O 1
ATOM 746 N N . GLN A 1 107 ? 11.489 1.307 8.949 1.00 63.28 151 GLN A N 1
ATOM 747 C CA . GLN A 1 107 ? 10.288 0.815 8.269 1.00 54.33 151 GLN A CA 1
ATOM 748 C C . GLN A 1 107 ? 9.834 1.798 7.194 1.00 54.90 151 GLN A C 1
ATOM 749 O O . GLN A 1 107 ? 9.194 1.404 6.219 1.00 52.72 151 GLN A O 1
ATOM 755 N N . LEU A 1 108 ? 10.161 3.077 7.388 1.00 55.24 152 LEU A N 1
ATOM 756 C CA . LEU A 1 108 ? 9.810 4.137 6.434 1.00 47.58 152 LEU A CA 1
ATOM 757 C C . LEU A 1 108 ? 10.788 4.151 5.260 1.00 52.22 152 LEU A C 1
ATOM 758 O O . LEU A 1 108 ? 10.436 4.494 4.128 1.00 40.15 152 LEU A O 1
ATOM 763 N N . LYS A 1 109 ? 12.030 3.781 5.546 1.00 54.89 153 LYS A N 1
ATOM 764 C CA . LYS A 1 109 ? 13.049 3.758 4.522 1.00 51.10 153 LYS A CA 1
ATOM 765 C C . LYS A 1 109 ? 12.927 2.463 3.735 1.00 46.72 153 LYS A C 1
ATOM 766 O O . LYS A 1 109 ? 13.416 2.368 2.621 1.00 60.48 153 LYS A O 1
ATOM 772 N N . GLU A 1 110 ? 12.273 1.463 4.312 1.00 51.94 154 GLU A N 1
ATOM 773 C CA . GLU A 1 110 ? 12.083 0.196 3.609 1.00 56.84 154 GLU A CA 1
ATOM 774 C C . GLU A 1 110 ? 11.027 0.432 2.539 1.00 56.63 154 GLU A C 1
ATOM 775 O O . GLU A 1 110 ? 11.198 0.035 1.390 1.00 63.90 154 GLU A O 1
ATOM 781 N N . PHE A 1 111 ? 9.938 1.090 2.931 1.00 50.31 155 PHE A N 1
ATOM 782 C CA . PHE A 1 111 ? 8.834 1.393 2.025 1.00 44.48 155 PHE A CA 1
ATOM 783 C C . PHE A 1 111 ? 9.239 2.420 0.980 1.00 43.72 155 PHE A C 1
ATOM 784 O O . PHE A 1 111 ? 8.793 2.348 -0.158 1.00 42.74 155 PHE A O 1
ATOM 792 N N . ALA A 1 112 ? 10.074 3.379 1.372 1.00 44.44 156 ALA A N 1
ATOM 793 C CA . ALA A 1 112 ? 10.528 4.415 0.453 1.00 50.30 156 ALA A CA 1
ATOM 794 C C . ALA A 1 112 ? 11.348 3.786 -0.669 1.00 53.26 156 ALA A C 1
ATOM 795 O O . ALA A 1 112 ? 11.170 4.112 -1.841 1.00 53.94 156 ALA A O 1
ATOM 797 N N . LYS A 1 113 ? 12.236 2.874 -0.296 1.00 48.66 157 LYS A N 1
ATOM 798 C CA . LYS A 1 113 ? 13.095 2.179 -1.246 1.00 56.65 157 LYS A CA 1
ATOM 799 C C . LYS A 1 113 ? 12.257 1.271 -2.129 1.00 57.37 157 LYS A C 1
ATOM 800 O O . LYS A 1 113 ? 12.474 1.182 -3.338 1.00 61.57 157 LYS A O 1
ATOM 814 N N . THR A 1 115 ? 9.174 1.646 -3.000 1.00 56.69 159 THR A N 1
ATOM 815 C CA . THR A 1 115 ? 8.319 2.376 -3.927 1.00 51.65 159 THR A CA 1
ATOM 816 C C . THR A 1 115 ? 9.015 3.403 -4.803 1.00 51.60 159 THR A C 1
ATOM 817 O O . THR A 1 115 ? 8.392 3.972 -5.702 1.00 44.90 159 THR A O 1
ATOM 821 N N . GLY A 1 116 ? 10.301 3.629 -4.536 1.00 54.21 160 GLY A N 1
ATOM 822 C CA . GLY A 1 116 ? 11.078 4.593 -5.299 1.00 42.41 160 GLY A CA 1
ATOM 823 C C . GLY A 1 116 ? 10.768 6.028 -4.901 1.00 51.96 160 GLY A C 1
ATOM 824 O O . GLY A 1 116 ? 10.624 6.904 -5.753 1.00 47.96 160 GLY A O 1
ATOM 825 N N . THR A 1 117 ? 10.660 6.273 -3.598 1.00 56.34 161 THR A N 1
ATOM 826 C CA . THR A 1 117 ? 10.363 7.611 -3.086 1.00 60.86 161 THR A CA 1
ATOM 827 C C . THR A 1 117 ? 11.297 7.983 -1.922 1.00 63.46 161 THR A C 1
ATOM 828 O O . THR A 1 117 ? 10.888 8.638 -0.958 1.00 63.31 161 THR A O 1
ATOM 832 N N . GLU A 1 118 ? 12.558 7.570 -2.027 1.00 55.93 162 GLU A N 1
ATOM 833 C CA . GLU A 1 118 ? 13.546 7.839 -0.987 1.00 54.14 162 GLU A CA 1
ATOM 834 C C . GLU A 1 118 ? 13.702 9.341 -0.677 1.00 58.73 162 GLU A C 1
ATOM 835 O O . GLU A 1 118 ? 14.157 9.705 0.406 1.00 61.81 162 GLU A O 1
ATOM 841 N N . ASP A 1 119 ? 13.312 10.207 -1.610 1.00 52.58 163 ASP A N 1
ATOM 842 C CA . ASP A 1 119 ? 13.426 11.650 -1.394 1.00 60.92 163 ASP A CA 1
ATOM 843 C C . ASP A 1 119 ? 12.321 12.143 -0.475 1.00 67.86 163 ASP A C 1
ATOM 844 O O . ASP A 1 119 ? 12.498 13.097 0.284 1.00 74.41 163 ASP A O 1
ATOM 849 N N . LYS A 1 120 ? 11.166 11.500 -0.569 1.00 66.02 164 LYS A N 1
ATOM 850 C CA . LYS A 1 120 ? 10.023 11.884 0.241 1.00 59.64 164 LYS A CA 1
ATOM 851 C C . LYS A 1 120 ? 10.259 11.493 1.698 1.00 58.35 164 LYS A C 1
ATOM 852 O O . LYS A 1 120 ? 9.870 12.215 2.615 1.00 54.31 164 LYS A O 1
ATOM 858 N N . ALA A 1 121 ? 10.916 10.353 1.887 1.00 49.86 165 ALA A N 1
ATOM 859 C CA . ALA A 1 121 ? 11.217 9.817 3.206 1.00 48.00 165 ALA A CA 1
ATOM 860 C C . ALA A 1 121 ? 12.333 10.575 3.919 1.00 51.76 165 ALA A C 1
ATOM 861 O O . ALA A 1 121 ? 12.210 10.891 5.100 1.00 49.33 165 ALA A O 1
ATOM 863 N N . GLU A 1 122 ? 13.419 10.860 3.206 1.00 52.17 166 GLU A N 1
ATOM 864 C CA . GLU A 1 122 ? 14.545 11.580 3.782 1.00 48.31 166 GLU A CA 1
ATOM 865 C C . GLU A 1 122 ? 14.117 13.011 4.085 1.00 44.94 166 GLU A C 1
ATOM 866 O O . GLU A 1 122 ? 14.633 13.643 5.003 1.00 40.21 166 GLU A O 1
ATOM 872 N N . LYS A 1 123 ? 13.156 13.509 3.316 1.00 46.66 167 LYS A N 1
ATOM 873 C CA . LYS A 1 123 ? 12.644 14.863 3.501 1.00 47.89 167 LYS A CA 1
ATOM 874 C C . LYS A 1 123 ? 11.898 14.958 4.838 1.00 52.27 167 LYS A C 1
ATOM 875 O O . LYS A 1 123 ? 12.167 15.854 5.640 1.00 55.76 167 LYS A O 1
ATOM 881 N N . TRP A 1 124 ? 10.969 14.028 5.071 1.00 46.29 168 TRP A N 1
ATOM 882 C CA . TRP A 1 124 ? 10.187 13.986 6.308 1.00 38.02 168 TRP A CA 1
ATOM 883 C C . TRP A 1 124 ? 11.074 13.718 7.541 1.00 51.89 168 TRP A C 1
ATOM 884 O O . TRP A 1 124 ? 10.826 14.258 8.622 1.00 47.78 168 TRP A O 1
ATOM 895 N N . LEU A 1 125 ? 12.091 12.869 7.384 1.00 50.25 169 LEU A N 1
ATOM 896 C CA . LEU A 1 125 ? 13.005 12.567 8.480 1.00 48.31 169 LEU A CA 1
ATOM 897 C C . LEU A 1 125 ? 13.702 13.841 8.931 1.00 52.83 169 LEU A C 1
ATOM 898 O O . LEU A 1 125 ? 13.924 14.057 10.129 1.00 57.02 169 LEU A O 1
ATOM 903 N N . ALA A 1 126 ? 14.035 14.678 7.955 1.00 41.83 170 ALA A N 1
ATOM 904 C CA . ALA A 1 126 ? 14.685 15.952 8.198 1.00 44.76 170 ALA A CA 1
ATOM 905 C C . ALA A 1 126 ? 13.732 16.853 8.980 1.00 45.09 170 ALA A C 1
ATOM 906 O O . ALA A 1 126 ? 14.143 17.543 9.916 1.00 45.48 170 ALA A O 1
ATOM 908 N N . LYS A 1 127 ? 12.463 16.845 8.580 1.00 35.64 171 LYS A N 1
ATOM 909 C CA . LYS A 1 127 ? 11.425 17.634 9.236 1.00 40.38 171 LYS A CA 1
ATOM 910 C C . LYS A 1 127 ? 11.201 17.092 10.645 1.00 43.46 171 LYS A C 1
ATOM 911 O O . LYS A 1 127 ? 11.044 17.856 11.597 1.00 47.35 171 LYS A O 1
ATOM 917 N N . TRP A 1 128 ? 11.180 15.766 10.762 1.00 39.26 172 TRP A N 1
ATOM 918 C CA . TRP A 1 128 ? 10.972 15.103 12.038 1.00 36.77 172 TRP A CA 1
ATOM 919 C C . TRP A 1 128 ? 12.049 15.453 13.039 1.00 39.11 172 TRP A C 1
ATOM 920 O O . TRP A 1 128 ? 11.745 15.857 14.158 1.00 42.30 172 TRP A O 1
ATOM 931 N N . ASP A 1 129 ? 13.310 15.299 12.652 1.00 34.43 173 ASP A N 1
ATOM 932 C CA . ASP A 1 129 ? 14.409 15.603 13.569 1.00 40.06 173 ASP A CA 1
ATOM 933 C C . ASP A 1 129 ? 14.485 17.063 13.969 1.00 38.51 173 ASP A C 1
ATOM 934 O O . ASP A 1 129 ? 15.002 17.387 15.038 1.00 32.72 173 ASP A O 1
ATOM 939 N N . LYS A 1 130 ? 13.972 17.933 13.102 1.00 40.52 174 LYS A N 1
ATOM 940 C CA . LYS A 1 130 ? 13.943 19.365 13.381 1.00 54.03 174 LYS A CA 1
ATOM 941 C C . LYS A 1 130 ? 12.850 19.643 14.427 1.00 55.87 174 LYS A C 1
ATOM 942 O O . LYS A 1 130 ? 12.964 20.566 15.243 1.00 46.10 174 LYS A O 1
ATOM 948 N N . LYS A 1 131 ? 11.795 18.831 14.392 1.00 49.01 175 LYS A N 1
ATOM 949 C CA . LYS A 1 131 ? 10.714 18.969 15.345 1.00 43.92 175 LYS A CA 1
ATOM 950 C C . LYS A 1 131 ? 11.117 18.343 16.669 1.00 47.33 175 LYS A C 1
ATOM 951 O O . LYS A 1 131 ? 10.828 18.886 17.741 1.00 54.04 175 LYS A O 1
ATOM 957 N N . VAL A 1 132 ? 11.779 17.195 16.613 1.00 35.31 176 VAL A N 1
ATOM 958 C CA . VAL A 1 132 ? 12.192 16.557 17.848 1.00 38.10 176 VAL A CA 1
ATOM 959 C C . VAL A 1 132 ? 13.117 17.492 18.625 1.00 46.05 176 VAL A C 1
ATOM 960 O O . VAL A 1 132 ? 12.828 17.864 19.766 1.00 48.89 176 VAL A O 1
ATOM 964 N N . ALA A 1 133 ? 14.209 17.893 17.983 1.00 48.33 177 ALA A N 1
ATOM 965 C CA . ALA A 1 133 ? 15.200 18.778 18.579 1.00 44.91 177 ALA A CA 1
ATOM 966 C C . ALA A 1 133 ? 14.599 20.013 19.226 1.00 41.27 177 ALA A C 1
ATOM 967 O O . ALA A 1 133 ? 14.964 20.386 20.340 1.00 37.96 177 ALA A O 1
ATOM 969 N N . ALA A 1 134 ? 13.690 20.658 18.502 1.00 46.89 178 ALA A N 1
ATOM 970 C CA . ALA A 1 134 ? 13.037 21.878 18.977 1.00 44.82 178 ALA A CA 1
ATOM 971 C C . ALA A 1 134 ? 12.226 21.649 20.253 1.00 50.80 178 ALA A C 1
ATOM 972 O O . ALA A 1 134 ? 12.358 22.391 21.242 1.00 45.67 178 ALA A O 1
ATOM 974 N N . ALA A 1 135 ? 11.384 20.618 20.214 1.00 48.34 179 ALA A N 1
ATOM 975 C CA . ALA A 1 135 ? 10.540 20.257 21.344 1.00 48.30 179 ALA A CA 1
ATOM 976 C C . ALA A 1 135 ? 11.395 19.766 22.520 1.00 44.45 179 ALA A C 1
ATOM 977 O O . ALA A 1 135 ? 11.129 20.095 23.676 1.00 23.45 179 ALA A O 1
ATOM 979 N N . LYS A 1 136 ? 12.420 18.976 22.223 1.00 40.99 180 LYS A N 1
ATOM 980 C CA . LYS A 1 136 ? 13.296 18.465 23.272 1.00 39.12 180 LYS A CA 1
ATOM 981 C C . LYS A 1 136 ? 13.801 19.616 24.128 1.00 37.88 180 LYS A C 1
ATOM 982 O O . LYS A 1 136 ? 13.727 19.561 25.352 1.00 40.21 180 LYS A O 1
ATOM 988 N N . THR A 1 137 ? 14.293 20.665 23.478 1.00 39.54 181 THR A N 1
ATOM 989 C CA . THR A 1 137 ? 14.823 21.835 24.177 1.00 44.84 181 THR A CA 1
ATOM 990 C C . THR A 1 137 ? 13.725 22.682 24.816 1.00 40.66 181 THR A C 1
ATOM 991 O O . THR A 1 137 ? 13.919 23.265 25.881 1.00 39.22 181 THR A O 1
ATOM 995 N N . LYS A 1 138 ? 12.569 22.744 24.166 1.00 39.26 182 LYS A N 1
ATOM 996 C CA . LYS A 1 138 ? 11.443 23.516 24.687 1.00 41.96 182 LYS A CA 1
ATOM 997 C C . LYS A 1 138 ? 10.881 22.880 25.959 1.00 44.75 182 LYS A C 1
ATOM 998 O O . LYS A 1 138 ? 10.508 23.580 26.898 1.00 45.58 182 LYS A O 1
ATOM 1004 N N . ILE A 1 139 ? 10.843 21.546 25.973 1.00 52.83 183 ILE A N 1
ATOM 1005 C CA . ILE A 1 139 ? 10.337 20.771 27.102 1.00 48.44 183 ILE A CA 1
ATOM 1006 C C . ILE A 1 139 ? 11.344 20.758 28.262 1.00 46.92 183 ILE A C 1
ATOM 1007 O O . ILE A 1 139 ? 10.977 21.103 29.374 1.00 52.20 183 ILE A O 1
ATOM 1012 N N . LYS A 1 140 ? 12.598 20.364 28.022 1.00 53.32 184 LYS A N 1
ATOM 1013 C CA . LYS A 1 140 ? 13.603 20.325 29.106 1.00 58.92 184 LYS A CA 1
ATOM 1014 C C . LYS A 1 140 ? 13.635 21.654 29.863 1.00 64.63 184 LYS A C 1
ATOM 1015 O O . LYS A 1 140 ? 13.960 21.702 31.046 1.00 68.93 184 LYS A O 1
ATOM 1021 N N . LYS A 1 141 ? 13.289 22.732 29.170 1.00 65.66 185 LYS A N 1
ATOM 1022 C CA . LYS A 1 141 ? 13.271 24.045 29.782 1.00 59.26 185 LYS A CA 1
ATOM 1023 C C . LYS A 1 141 ? 12.083 24.163 30.744 1.00 55.42 185 LYS A C 1
ATOM 1024 O O . LYS A 1 141 ? 12.218 24.684 31.848 1.00 56.68 185 LYS A O 1
ATOM 1030 N N . ALA A 1 142 ? 10.927 23.656 30.329 1.00 56.66 186 ALA A N 1
ATOM 1031 C CA . ALA A 1 142 ? 9.718 23.707 31.144 1.00 53.75 186 ALA A CA 1
ATOM 1032 C C . ALA A 1 142 ? 9.609 22.646 32.253 1.00 59.05 186 ALA A C 1
ATOM 1033 O O . ALA A 1 142 ? 8.937 22.900 33.252 1.00 64.80 186 ALA A O 1
ATOM 1035 N N . VAL A 1 143 ? 10.248 21.478 32.101 1.00 56.49 187 VAL A N 1
ATOM 1036 C CA . VAL A 1 143 ? 10.150 20.420 33.123 1.00 51.70 187 VAL A CA 1
ATOM 1037 C C . VAL A 1 143 ? 11.449 19.979 33.778 1.00 57.56 187 VAL A C 1
ATOM 1038 O O . VAL A 1 143 ? 11.425 19.278 34.787 1.00 55.19 187 VAL A O 1
ATOM 1042 N N . GLY A 1 144 ? 12.578 20.373 33.205 1.00 62.85 188 GLY A N 1
ATOM 1043 C CA . GLY A 1 144 ? 13.855 19.982 33.774 1.00 66.77 188 GLY A CA 1
ATOM 1044 C C . GLY A 1 144 ? 14.068 18.476 33.779 1.00 67.24 188 GLY A C 1
ATOM 1045 O O . GLY A 1 144 ? 13.915 17.804 32.753 1.00 67.89 188 GLY A O 1
ATOM 1046 N N . ASP A 1 145 ? 14.444 17.934 34.932 1.00 65.56 189 ASP A N 1
ATOM 1047 C CA . ASP A 1 145 ? 14.659 16.500 35.034 1.00 66.07 189 ASP A CA 1
ATOM 1048 C C . ASP A 1 145 ? 13.442 15.863 35.687 1.00 67.83 189 ASP A C 1
ATOM 1049 O O . ASP A 1 145 ? 13.513 14.749 36.212 1.00 71.01 189 ASP A O 1
ATOM 1054 N N . LYS A 1 146 ? 12.331 16.590 35.688 1.00 60.48 190 LYS A N 1
ATOM 1055 C CA . LYS A 1 146 ? 11.114 16.055 36.258 1.00 51.15 190 LYS A CA 1
ATOM 1056 C C . LYS A 1 146 ? 10.819 14.744 35.528 1.00 48.54 190 LYS A C 1
ATOM 1057 O O . LYS A 1 146 ? 11.150 14.579 34.348 1.00 50.62 190 LYS A O 1
ATOM 1063 N N . THR A 1 147 ? 10.218 13.810 36.253 1.00 43.89 191 THR A N 1
ATOM 1064 C CA . THR A 1 147 ? 9.889 12.498 35.731 1.00 42.89 191 THR A CA 1
ATOM 1065 C C . THR A 1 147 ? 8.516 12.460 35.099 1.00 47.34 191 THR A C 1
ATOM 1066 O O . THR A 1 147 ? 7.635 13.269 35.415 1.00 45.95 191 THR A O 1
ATOM 1070 N N . ILE A 1 148 ? 8.317 11.496 34.218 1.00 41.79 192 ILE A N 1
ATOM 1071 C CA . ILE A 1 148 ? 7.035 11.382 33.566 1.00 36.25 192 ILE A CA 1
ATOM 1072 C C . ILE A 1 148 ? 6.629 9.927 33.426 1.00 38.23 192 ILE A C 1
ATOM 1073 O O . ILE A 1 148 ? 7.457 9.074 33.122 1.00 42.96 192 ILE A O 1
ATOM 1078 N N . SER A 1 149 ? 5.350 9.648 33.667 1.00 31.89 193 SER A N 1
ATOM 1079 C CA . SER A 1 149 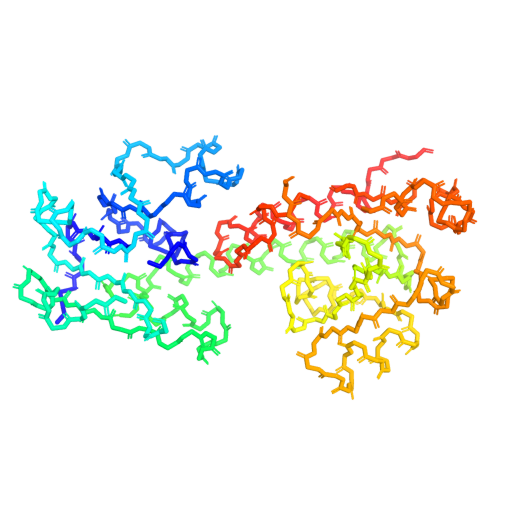? 4.825 8.289 33.584 1.00 26.28 193 SER A CA 1
ATOM 1080 C C . SER A 1 149 ? 3.885 8.118 32.419 1.00 29.88 193 SER A C 1
ATOM 1081 O O . SER A 1 149 ? 3.319 9.083 31.912 1.00 30.68 193 SER A O 1
ATOM 1084 N N . ILE A 1 150 ? 3.714 6.876 31.996 1.00 31.14 194 ILE A N 1
ATOM 1085 C CA . ILE A 1 150 ? 2.764 6.585 30.938 1.00 42.14 194 ILE A CA 1
ATOM 1086 C C . ILE A 1 150 ? 1.987 5.355 31.369 1.00 52.60 194 ILE A C 1
ATOM 1087 O O . ILE A 1 150 ? 2.570 4.285 31.579 1.00 57.13 194 ILE A O 1
ATOM 1100 N N . GLN A 1 152 ? -2.029 3.125 31.165 1.00 56.07 196 GLN A N 1
ATOM 1101 C CA . GLN A 1 152 ? -3.395 2.940 30.694 1.00 58.59 196 GLN A CA 1
ATOM 1102 C C . GLN A 1 152 ? -4.123 1.963 31.579 1.00 53.76 196 GLN A C 1
ATOM 1103 O O . GLN A 1 152 ? -3.534 1.036 32.134 1.00 50.57 196 GLN A O 1
ATOM 1109 N N . THR A 1 153 ? -5.423 2.174 31.681 1.00 50.50 197 THR A N 1
ATOM 1110 C CA . THR A 1 153 ? -6.269 1.355 32.522 1.00 52.97 197 THR A CA 1
ATOM 1111 C C . THR A 1 153 ? -7.145 0.407 31.721 1.00 53.52 197 THR A C 1
ATOM 1112 O O . THR A 1 153 ? -7.589 0.734 30.618 1.00 58.32 197 THR A O 1
ATOM 1116 N N . ASN A 1 154 ? -7.387 -0.768 32.294 1.00 50.53 198 ASN A N 1
ATOM 1117 C CA . ASN A 1 154 ? -8.223 -1.788 31.678 1.00 51.87 198 ASN A CA 1
ATOM 1118 C C . ASN A 1 154 ? -8.772 -2.702 32.760 1.00 56.63 198 ASN A C 1
ATOM 1119 O O . ASN A 1 154 ? -8.189 -3.740 33.060 1.00 61.92 198 ASN A O 1
ATOM 1124 N N . GLY A 1 155 ? -9.894 -2.310 33.345 1.00 53.33 199 GLY A N 1
ATOM 1125 C CA . GLY A 1 155 ? -10.485 -3.114 34.393 1.00 56.56 199 GLY A CA 1
ATOM 1126 C C . GLY A 1 155 ? -9.764 -2.882 35.701 1.00 68.07 199 GLY A C 1
ATOM 1127 O O . GLY A 1 155 ? -9.621 -1.741 36.145 1.00 66.69 199 GLY A O 1
ATOM 1128 N N . LYS A 1 156 ? -9.306 -3.963 36.324 1.00 74.99 200 LYS A N 1
ATOM 1129 C CA . LYS A 1 156 ? -8.589 -3.864 37.591 1.00 81.00 200 LYS A CA 1
ATOM 1130 C C . LYS A 1 156 ? -7.079 -3.680 37.370 1.00 83.99 200 LYS A C 1
ATOM 1131 O O . LYS A 1 156 ? -6.363 -3.178 38.245 1.00 86.94 200 LYS A O 1
ATOM 1137 N N . ASP A 1 157 ? -6.611 -4.069 36.186 1.00 77.78 201 ASP A N 1
ATOM 1138 C CA . ASP A 1 157 ? -5.199 -3.957 35.832 1.00 73.82 201 ASP A CA 1
ATOM 1139 C C . ASP A 1 157 ? -4.820 -2.586 35.299 1.00 66.48 201 ASP A C 1
ATOM 1140 O O . ASP A 1 157 ? -5.598 -1.946 34.598 1.00 56.19 201 ASP A O 1
ATOM 1145 N N . ILE A 1 158 ? -3.611 -2.153 35.636 1.00 66.95 202 ILE A N 1
ATOM 1146 C CA . ILE A 1 158 ? -3.083 -0.869 35.185 1.00 64.04 202 ILE A CA 1
ATOM 1147 C C . ILE A 1 158 ? -1.719 -1.130 34.548 1.00 61.03 202 ILE A C 1
ATOM 1148 O O . ILE A 1 158 ? -0.840 -1.752 35.160 1.00 57.04 202 ILE A O 1
ATOM 1153 N N . TYR A 1 159 ? -1.550 -0.669 33.313 1.00 54.11 203 TYR A N 1
ATOM 1154 C CA . TYR A 1 159 ? -0.291 -0.871 32.601 1.00 54.27 203 TYR A CA 1
ATOM 1155 C C . TYR A 1 159 ? 0.596 0.388 32.660 1.00 44.81 203 TYR A C 1
ATOM 1156 O O . TYR A 1 159 ? 0.144 1.477 32.328 1.00 49.99 203 TYR A O 1
ATOM 1165 N N . VAL A 1 160 ? 1.834 0.239 33.130 1.00 32.67 204 VAL A N 1
ATOM 1166 C CA . VAL A 1 160 ? 2.782 1.355 33.184 1.00 37.24 204 VAL A CA 1
ATOM 1167 C C . VAL A 1 160 ? 3.761 1.085 32.059 1.00 35.70 204 VAL A C 1
ATOM 1168 O O . VAL A 1 160 ? 4.597 0.190 32.161 1.00 36.56 204 VAL A O 1
ATOM 1172 N N . PHE A 1 161 ? 3.644 1.849 30.976 1.00 39.59 205 PHE A N 1
ATOM 1173 C CA . PHE A 1 161 ? 4.501 1.642 29.814 1.00 40.51 205 PHE A CA 1
ATOM 1174 C C . PHE A 1 161 ? 5.900 2.199 29.917 1.00 42.74 205 PHE A C 1
ATOM 1175 O O . PHE A 1 161 ? 6.163 3.124 30.674 1.00 55.38 205 PHE A O 1
ATOM 1183 N N . GLY A 1 162 ? 6.805 1.598 29.158 1.00 50.23 206 GLY A N 1
ATOM 1184 C CA . GLY A 1 162 ? 8.180 2.048 29.138 1.00 42.14 206 GLY A CA 1
ATOM 1185 C C . GLY A 1 162 ? 8.428 2.728 27.804 1.00 45.46 206 GLY A C 1
ATOM 1186 O O . GLY A 1 162 ? 7.569 3.447 27.304 1.00 37.35 206 GLY A O 1
ATOM 1187 N N . LYS A 1 163 ? 9.590 2.487 27.213 1.00 42.09 207 LYS A N 1
ATOM 1188 C CA . LYS A 1 163 ? 9.919 3.109 25.950 1.00 52.91 207 LYS A CA 1
ATOM 1189 C C . LYS A 1 163 ? 9.745 2.197 24.749 1.00 57.40 207 LYS A C 1
ATOM 1190 O O . LYS A 1 163 ? 9.701 2.660 23.609 1.00 65.57 207 LYS A O 1
ATOM 1196 N N . ASP A 1 164 ? 9.627 0.900 24.992 1.00 64.13 208 ASP A N 1
ATOM 1197 C CA . ASP A 1 164 ? 9.501 -0.037 23.891 1.00 63.84 208 ASP A CA 1
ATOM 1198 C C . ASP A 1 164 ? 8.145 -0.699 23.756 1.00 60.03 208 ASP A C 1
ATOM 1199 O O . ASP A 1 164 ? 8.061 -1.888 23.472 1.00 59.35 208 ASP A O 1
ATOM 1204 N N . PHE A 1 165 ? 7.078 0.067 23.936 1.00 55.09 209 PHE A N 1
ATOM 1205 C CA . PHE A 1 165 ? 5.759 -0.525 23.817 1.00 50.38 209 PHE A CA 1
ATOM 1206 C C . PHE A 1 165 ? 4.677 0.431 23.331 1.00 58.28 209 PHE A C 1
ATOM 1207 O O . PHE A 1 165 ? 3.502 0.273 23.683 1.00 59.76 209 PHE A O 1
ATOM 1215 N N . GLY A 1 166 ? 5.068 1.419 22.527 1.00 51.95 210 GLY A N 1
ATOM 1216 C CA . GLY A 1 166 ? 4.104 2.373 22.010 1.00 42.28 210 GLY A CA 1
ATOM 1217 C C . GLY A 1 166 ? 3.626 3.345 23.062 1.00 41.59 210 GLY A C 1
ATOM 1218 O O . GLY A 1 166 ? 4.300 3.570 24.066 1.00 44.85 210 GLY A O 1
ATOM 1219 N N . ARG A 1 167 ? 2.442 3.903 22.835 1.00 44.82 211 ARG A N 1
ATOM 1220 C CA . ARG A 1 167 ? 1.847 4.894 23.732 1.00 42.46 211 ARG A CA 1
ATOM 1221 C C . ARG A 1 167 ? 2.791 6.067 24.038 1.00 46.12 211 ARG A C 1
ATOM 1222 O O . ARG A 1 167 ? 2.823 6.587 25.158 1.00 33.08 211 ARG A O 1
ATOM 1230 N N . GLY A 1 168 ? 3.546 6.482 23.020 1.00 52.64 212 GLY A N 1
ATOM 1231 C CA . GLY A 1 168 ? 4.466 7.598 23.164 1.00 42.48 212 GLY A CA 1
ATOM 1232 C C . GLY A 1 168 ? 5.711 7.282 23.963 1.00 44.37 212 GLY A C 1
ATOM 1233 O O . GLY A 1 168 ? 6.479 8.183 24.304 1.00 43.53 212 GLY A O 1
ATOM 1234 N N . GLY A 1 169 ? 5.909 6.000 24.258 1.00 36.04 213 GLY A N 1
ATOM 1235 C CA . GLY A 1 169 ? 7.066 5.577 25.022 1.00 39.41 213 GLY A CA 1
ATOM 1236 C C . GLY A 1 169 ? 8.396 5.929 24.384 1.00 40.83 213 GLY A C 1
ATOM 1237 O O . GLY A 1 169 ? 9.226 6.573 25.018 1.00 35.20 213 GLY A O 1
ATOM 1238 N N . SER A 1 170 ? 8.614 5.528 23.133 1.00 42.07 214 SER A N 1
ATOM 1239 C CA . SER A 1 170 ? 9.885 5.826 22.487 1.00 47.25 214 SER A CA 1
ATOM 1240 C C . SER A 1 170 ? 10.050 7.327 22.287 1.00 50.73 214 SER A C 1
ATOM 1241 O O . SER A 1 170 ? 11.173 7.826 22.244 1.00 48.25 214 SER A O 1
ATOM 1244 N N . ILE A 1 171 ? 8.937 8.051 22.185 1.00 51.19 215 ILE A N 1
ATOM 1245 C CA . ILE A 1 171 ? 9.002 9.503 21.990 1.00 53.94 215 ILE A CA 1
ATOM 1246 C C . ILE A 1 171 ? 9.525 10.188 23.257 1.00 59.79 215 ILE A C 1
ATOM 1247 O O . ILE A 1 171 ? 10.530 10.922 23.251 1.00 56.18 215 ILE A O 1
ATOM 1252 N N . ILE A 1 172 ? 8.815 9.923 24.347 1.00 56.75 216 ILE A N 1
ATOM 1253 C CA . ILE A 1 172 ? 9.096 10.498 25.654 1.00 50.98 216 ILE A CA 1
ATOM 1254 C C . ILE A 1 172 ? 10.401 10.091 26.334 1.00 50.36 216 ILE A C 1
ATOM 1255 O O . ILE A 1 172 ? 11.108 10.943 26.891 1.00 47.46 216 ILE A O 1
ATOM 1260 N N . TYR A 1 173 ? 10.739 8.810 26.278 1.00 37.67 217 TYR A N 1
ATOM 1261 C CA . TYR A 1 173 ? 11.941 8.369 26.946 1.00 38.59 217 TYR A CA 1
ATOM 1262 C C . TYR A 1 173 ? 13.202 8.318 26.105 1.00 41.67 217 TYR A C 1
ATOM 1263 O O . TYR A 1 173 ? 14.287 8.191 26.662 1.00 47.04 217 TYR A O 1
ATOM 1272 N N . LYS A 1 174 ? 13.076 8.432 24.781 1.00 49.98 218 LYS A N 1
ATOM 1273 C CA . LYS A 1 174 ? 14.249 8.390 23.891 1.00 55.03 218 LYS A CA 1
ATOM 1274 C C . LYS A 1 174 ? 14.456 9.669 23.074 1.00 56.61 218 LYS A C 1
ATOM 1275 O O . LYS A 1 174 ? 15.530 10.265 23.117 1.00 52.77 218 LYS A O 1
ATOM 1281 N N . ASP A 1 175 ? 13.442 10.074 22.309 1.00 50.95 219 ASP A N 1
ATOM 1282 C CA . ASP A 1 175 ? 13.553 11.280 21.491 1.00 49.38 219 ASP A CA 1
ATOM 1283 C C . ASP A 1 175 ? 13.589 12.553 22.333 1.00 51.85 219 ASP A C 1
ATOM 1284 O O . ASP A 1 175 ? 14.308 13.493 22.014 1.00 50.53 219 ASP A O 1
ATOM 1289 N N . LEU A 1 176 ? 12.803 12.584 23.402 1.00 44.71 220 LEU A N 1
ATOM 1290 C CA . LEU A 1 176 ? 12.754 13.756 24.260 1.00 45.75 220 LEU A CA 1
ATOM 1291 C C . LEU A 1 176 ? 13.689 13.636 25.469 1.00 46.98 220 LEU A C 1
ATOM 1292 O O . LEU A 1 176 ? 13.891 14.598 26.220 1.00 50.57 220 LEU A O 1
ATOM 1297 N N . GLY A 1 177 ? 14.258 12.446 25.646 1.00 45.30 221 GLY A N 1
ATOM 1298 C CA . GLY A 1 177 ? 15.174 12.195 26.747 1.00 37.48 221 GLY A CA 1
ATOM 1299 C C . GLY A 1 177 ? 14.644 12.578 28.119 1.00 51.44 221 GLY A C 1
ATOM 1300 O O . GLY A 1 177 ? 15.412 12.976 28.999 1.00 50.30 221 GLY A O 1
ATOM 1301 N N . LEU A 1 178 ? 13.333 12.455 28.305 1.00 44.45 222 LEU A N 1
ATOM 1302 C CA . LEU A 1 178 ? 12.709 12.789 29.573 1.00 39.11 222 LEU A CA 1
ATOM 1303 C C . LEU A 1 178 ? 12.924 11.642 30.571 1.00 41.14 222 LEU A C 1
ATOM 1304 O O . LEU A 1 178 ? 13.034 10.492 30.165 1.00 40.77 222 LEU A O 1
ATOM 1309 N N . GLN A 1 179 ? 13.014 11.944 31.865 1.00 38.29 223 GLN A N 1
ATOM 1310 C CA . GLN A 1 179 ? 13.248 10.884 32.846 1.00 45.30 223 GLN A CA 1
ATOM 1311 C C . GLN A 1 179 ? 12.001 10.188 33.380 1.00 49.04 223 GLN A C 1
ATOM 1312 O O . GLN A 1 179 ? 10.883 10.714 33.303 1.00 45.98 223 GLN A O 1
ATOM 1318 N N . ALA A 1 180 ? 12.223 8.995 33.932 1.00 42.34 224 ALA A N 1
ATOM 1319 C CA . ALA A 1 180 ? 11.175 8.164 34.529 1.00 44.87 224 ALA A CA 1
ATOM 1320 C C . ALA A 1 180 ? 11.590 7.826 35.963 1.00 43.73 224 ALA A C 1
ATOM 1321 O O . ALA A 1 180 ? 12.773 7.918 36.301 1.00 43.73 224 ALA A O 1
ATOM 1323 N N . THR A 1 181 ? 10.636 7.458 36.814 1.00 48.66 225 THR A N 1
ATOM 1324 C CA . THR A 1 181 ? 10.989 7.093 38.197 1.00 54.46 225 THR A CA 1
ATOM 1325 C C . THR A 1 181 ? 11.844 5.809 38.211 1.00 40.76 225 THR A C 1
ATOM 1326 O O . THR A 1 181 ? 11.699 4.948 37.344 1.00 42.53 225 THR A O 1
ATOM 1330 N N . LYS A 1 182 ? 12.744 5.706 39.187 1.00 48.93 226 LYS A N 1
ATOM 1331 C CA . LYS A 1 182 ? 13.652 4.553 39.316 1.00 61.28 226 LYS A CA 1
ATOM 1332 C C . LYS A 1 182 ? 12.937 3.209 39.099 1.00 57.36 226 LYS A C 1
ATOM 1333 O O . LYS A 1 182 ? 13.410 2.348 38.358 1.00 51.92 226 LYS A O 1
ATOM 1337 N N . LEU A 1 183 ? 11.793 3.055 39.754 1.00 54.70 227 LEU A N 1
ATOM 1338 C CA . LEU A 1 183 ? 11.004 1.847 39.670 1.00 51.52 227 LEU A CA 1
ATOM 1339 C C . LEU A 1 183 ? 10.431 1.636 38.277 1.00 52.57 227 LEU A C 1
ATOM 1340 O O . LEU A 1 183 ? 10.275 0.498 37.833 1.00 55.32 227 LEU A O 1
ATOM 1345 N N . THR A 1 184 ? 10.112 2.718 37.575 1.00 48.63 228 THR A N 1
ATOM 1346 C CA . THR A 1 184 ? 9.563 2.553 36.238 1.00 52.51 228 THR A CA 1
ATOM 1347 C C . THR A 1 184 ? 10.661 2.112 35.276 1.00 45.93 228 THR A C 1
ATOM 1348 O O . THR A 1 184 ? 10.434 1.251 34.438 1.00 52.28 228 THR A O 1
ATOM 1352 N N . LYS A 1 185 ? 11.850 2.691 35.398 1.00 45.48 229 LYS A N 1
ATOM 1353 C CA . LYS A 1 185 ? 12.969 2.302 34.541 1.00 50.69 229 LYS A CA 1
ATOM 1354 C C . LYS A 1 185 ? 13.322 0.852 34.863 1.00 56.11 229 LYS A C 1
ATOM 1355 O O . LYS A 1 185 ? 13.491 0.020 33.969 1.00 61.63 229 LYS A O 1
ATOM 1361 N N . GLU A 1 186 ? 13.415 0.565 36.158 1.00 54.85 230 GLU A N 1
ATOM 1362 C CA . GLU A 1 186 ? 13.735 -0.766 36.655 1.00 51.61 230 GLU A CA 1
ATOM 1363 C C . GLU A 1 186 ? 12.753 -1.827 36.170 1.00 52.34 230 GLU A C 1
ATOM 1364 O O . GLU A 1 186 ? 13.155 -2.935 35.844 1.00 48.43 230 GLU A O 1
ATOM 1370 N N . LYS A 1 187 ? 11.472 -1.490 36.102 1.00 54.52 231 LYS A N 1
ATOM 1371 C CA . LYS A 1 187 ? 10.492 -2.476 35.700 1.00 56.13 231 LYS A CA 1
ATOM 1372 C C . LYS A 1 187 ? 10.017 -2.436 34.262 1.00 56.94 231 LYS A C 1
ATOM 1373 O O . LYS A 1 187 ? 10.037 -3.454 33.572 1.00 64.74 231 LYS A O 1
ATOM 1379 N N . ALA A 1 188 ? 9.590 -1.270 33.803 1.00 55.03 232 ALA A N 1
ATOM 1380 C CA . ALA A 1 188 ? 9.080 -1.158 32.447 1.00 50.85 232 ALA A CA 1
ATOM 1381 C C . ALA A 1 188 ? 10.139 -0.911 31.376 1.00 53.35 232 ALA A C 1
ATOM 1382 O O . ALA A 1 188 ? 9.817 -0.915 30.193 1.00 59.97 232 ALA A O 1
ATOM 1384 N N . ILE A 1 189 ? 11.392 -0.697 31.764 1.00 51.36 233 ILE A N 1
ATOM 1385 C CA . ILE A 1 189 ? 12.424 -0.470 30.760 1.00 56.61 233 ILE A CA 1
ATOM 1386 C C . ILE A 1 189 ? 13.564 -1.478 30.821 1.00 64.67 233 ILE A C 1
ATOM 1387 O O . ILE A 1 189 ? 13.578 -2.455 30.072 1.00 74.37 233 ILE A O 1
ATOM 1392 N N . ASP A 1 190 ? 14.514 -1.244 31.720 1.00 70.76 234 ASP A N 1
ATOM 1393 C CA . ASP A 1 190 ? 15.693 -2.106 31.895 1.00 76.04 234 ASP A CA 1
ATOM 1394 C C . ASP A 1 190 ? 15.405 -3.572 32.226 1.00 69.67 234 ASP A C 1
ATOM 1395 O O . ASP A 1 190 ? 16.320 -4.317 32.573 1.00 56.11 234 ASP A O 1
ATOM 1400 N N . GLN A 1 191 ? 14.154 -3.994 32.108 1.00 71.21 235 GLN A N 1
ATOM 1401 C CA . GLN A 1 191 ? 13.839 -5.361 32.452 1.00 70.52 235 GLN A CA 1
ATOM 1402 C C . GLN A 1 191 ? 12.742 -6.010 31.624 1.00 75.78 235 GLN A C 1
ATOM 1403 O O . GLN A 1 191 ? 13.027 -6.764 30.697 1.00 84.33 235 GLN A O 1
ATOM 1409 N N . GLY A 1 192 ? 11.491 -5.703 31.949 1.00 70.20 236 GLY A N 1
ATOM 1410 C CA . GLY A 1 192 ? 10.360 -6.309 31.258 1.00 72.94 236 GLY A CA 1
ATOM 1411 C C . GLY A 1 192 ? 10.295 -6.355 29.738 1.00 67.04 236 GLY A C 1
ATOM 1412 O O . GLY A 1 192 ? 11.263 -6.058 29.036 1.00 55.89 236 GLY A O 1
ATOM 1413 N N . PRO A 1 193 ? 9.134 -6.776 29.207 1.00 67.53 237 PRO A N 1
ATOM 1414 C CA . PRO A 1 193 ? 8.866 -6.882 27.769 1.00 68.24 237 PRO A CA 1
ATOM 1415 C C . PRO A 1 193 ? 8.500 -5.516 27.192 1.00 65.96 237 PRO A C 1
ATOM 1416 O O . PRO A 1 193 ? 8.109 -5.410 26.031 1.00 65.22 237 PRO A O 1
ATOM 1420 N N . GLY A 1 194 ? 8.616 -4.477 28.019 1.00 58.20 238 GLY A N 1
ATOM 1421 C CA . GLY A 1 194 ? 8.293 -3.137 27.567 1.00 54.38 238 GLY A CA 1
ATOM 1422 C C . GLY A 1 194 ? 7.237 -2.447 28.409 1.00 52.31 238 GLY A C 1
ATOM 1423 O O . GLY A 1 194 ? 6.996 -1.257 28.228 1.00 52.79 238 GLY A O 1
ATOM 1424 N N . TYR A 1 195 ? 6.597 -3.189 29.313 1.00 48.69 239 TYR A N 1
ATOM 1425 C CA . TYR A 1 195 ? 5.571 -2.630 30.198 1.00 52.45 239 TYR A CA 1
ATOM 1426 C C . TYR A 1 195 ? 5.460 -3.477 31.471 1.00 55.33 239 TYR A C 1
ATOM 1427 O O . TYR A 1 195 ? 6.152 -4.483 31.609 1.00 60.49 239 TYR A O 1
ATOM 1436 N N . THR A 1 196 ? 4.606 -3.056 32.400 1.00 56.46 240 THR A N 1
ATOM 1437 C CA . THR A 1 196 ? 4.409 -3.762 33.668 1.00 52.83 240 THR A CA 1
ATOM 1438 C C . THR A 1 196 ? 2.982 -3.540 34.131 1.00 54.99 240 THR A C 1
ATOM 1439 O O . THR A 1 196 ? 2.519 -2.396 34.222 1.00 47.59 240 THR A O 1
ATOM 1443 N N . SER A 1 197 ? 2.281 -4.630 34.419 1.00 55.66 241 SER A N 1
ATOM 1444 C CA . SER A 1 197 ? 0.915 -4.523 34.909 1.00 51.94 241 SER A CA 1
ATOM 1445 C C . SER A 1 197 ? 1.031 -4.515 36.424 1.00 48.72 241 SER A C 1
ATOM 1446 O O . SER A 1 197 ? 1.596 -5.437 37.009 1.00 47.05 241 SER A O 1
ATOM 1449 N N . ILE A 1 198 ? 0.515 -3.463 37.053 1.00 55.03 242 ILE A N 1
ATOM 1450 C CA . ILE A 1 198 ? 0.584 -3.338 38.503 1.00 56.72 242 ILE A CA 1
ATOM 1451 C C . ILE A 1 198 ? -0.792 -3.205 39.141 1.00 57.15 242 ILE A C 1
ATOM 1452 O O . ILE A 1 198 ? -1.803 -3.064 38.450 1.00 60.16 242 ILE A O 1
ATOM 1457 N N . SER A 1 199 ? -0.816 -3.264 40.469 1.00 63.14 243 SER A N 1
ATOM 1458 C CA . SER A 1 199 ? -2.054 -3.129 41.229 1.00 64.16 243 SER A CA 1
ATOM 1459 C C . SER A 1 199 ? -2.251 -1.648 41.566 1.00 61.77 243 SER A C 1
ATOM 1460 O O . SER A 1 199 ? -1.297 -0.865 41.534 1.00 59.60 243 SER A O 1
ATOM 1463 N N . LEU A 1 200 ? -3.485 -1.276 41.897 1.00 52.09 244 LEU A N 1
ATOM 1464 C CA . LEU A 1 200 ? -3.826 0.104 42.246 1.00 49.60 244 LEU A CA 1
ATOM 1465 C C . LEU A 1 200 ? -3.099 0.565 43.501 1.00 55.65 244 LEU A C 1
ATOM 1466 O O . LEU A 1 200 ? -3.051 1.760 43.803 1.00 54.81 244 LEU A O 1
ATOM 1471 N N . GLU A 1 201 ? -2.541 -0.392 44.233 1.00 57.72 245 GLU A N 1
ATOM 1472 C CA . GLU A 1 201 ? -1.821 -0.100 45.465 1.00 62.23 245 GLU A CA 1
ATOM 1473 C C . GLU A 1 201 ? -0.415 0.426 45.219 1.00 59.80 245 GLU A C 1
ATOM 1474 O O . GLU A 1 201 ? 0.067 1.302 45.938 1.00 45.29 245 GLU A O 1
ATOM 1480 N N . LYS A 1 202 ? 0.238 -0.122 44.202 1.00 55.31 246 LYS A N 1
ATOM 1481 C CA . LYS A 1 202 ? 1.598 0.268 43.873 1.00 60.95 246 LYS A CA 1
ATOM 1482 C C . LYS A 1 202 ? 1.684 1.479 42.949 1.00 63.08 246 LYS A C 1
ATOM 1483 O O . LYS A 1 202 ? 2.765 1.843 42.477 1.00 63.36 246 LYS A O 1
ATOM 1489 N N . LEU A 1 203 ? 0.536 2.103 42.705 1.00 56.49 247 LEU A N 1
ATOM 1490 C CA . LEU A 1 203 ? 0.463 3.271 41.847 1.00 44.45 247 LEU A CA 1
ATOM 1491 C C . LEU A 1 203 ? 1.360 4.406 42.358 1.00 43.16 247 LEU A C 1
ATOM 1492 O O . LEU A 1 203 ? 2.154 4.958 41.601 1.00 42.22 247 LEU A O 1
ATOM 1497 N N . PRO A 1 204 ? 1.256 4.768 43.645 1.00 41.30 248 PRO A N 1
ATOM 1498 C CA . PRO A 1 204 ? 2.101 5.846 44.168 1.00 46.39 248 PRO A CA 1
ATOM 1499 C C . PRO A 1 204 ? 3.587 5.518 44.085 1.00 45.45 248 PRO A C 1
ATOM 1500 O O . PRO A 1 204 ? 4.426 6.393 44.258 1.00 51.97 248 PRO A O 1
ATOM 1504 N N . ASP A 1 205 ? 3.912 4.257 43.828 1.00 40.22 249 ASP A N 1
ATOM 1505 C CA . ASP A 1 205 ? 5.303 3.846 43.746 1.00 39.92 249 ASP A CA 1
ATOM 1506 C C . ASP A 1 205 ? 5.891 4.070 42.362 1.00 47.19 249 ASP A C 1
ATOM 1507 O O . ASP A 1 205 ? 7.110 4.135 42.194 1.00 48.23 249 ASP A O 1
ATOM 1512 N N . PHE A 1 206 ? 5.024 4.189 41.366 1.00 45.94 250 PHE A N 1
ATOM 1513 C CA . PHE A 1 206 ? 5.462 4.403 39.990 1.00 44.16 250 PHE A CA 1
ATOM 1514 C C . PHE A 1 206 ? 5.221 5.828 39.531 1.00 45.01 250 PHE A C 1
ATOM 1515 O O . PHE A 1 206 ? 6.059 6.417 38.856 1.00 46.61 250 PHE A O 1
ATOM 1523 N N . ALA A 1 207 ? 4.055 6.358 39.898 1.00 50.72 251 ALA A N 1
ATOM 1524 C CA . ALA A 1 207 ? 3.625 7.699 39.533 1.00 35.86 251 ALA A CA 1
ATOM 1525 C C . ALA A 1 207 ? 4.711 8.760 39.575 1.00 42.20 251 ALA A C 1
ATOM 1526 O O . ALA A 1 207 ? 5.367 8.976 40.599 1.00 41.59 251 ALA A O 1
ATOM 1528 N N . GLY A 1 208 ? 4.889 9.421 38.440 1.00 40.13 252 GLY A N 1
ATOM 1529 C CA . GLY A 1 208 ? 5.874 10.475 38.349 1.00 43.05 252 GLY A CA 1
ATOM 1530 C C . GLY A 1 208 ? 5.237 11.836 38.545 1.00 41.12 252 GLY A C 1
ATOM 1531 O O . GLY A 1 208 ? 4.069 11.941 38.940 1.00 37.60 252 GLY A O 1
ATOM 1532 N N . ASP A 1 209 ? 6.028 12.871 38.262 1.00 48.30 253 ASP A N 1
ATOM 1533 C CA . ASP A 1 209 ? 5.638 14.282 38.374 1.00 45.85 253 ASP A CA 1
ATOM 1534 C C . ASP A 1 209 ? 4.562 14.625 37.352 1.00 46.48 253 ASP A C 1
ATOM 1535 O O . ASP A 1 209 ? 3.635 15.381 37.644 1.00 46.48 253 ASP A O 1
ATOM 1540 N N . TYR A 1 210 ? 4.708 14.075 36.148 1.00 45.49 254 TYR A N 1
ATOM 1541 C CA . TYR A 1 210 ? 3.730 14.279 35.081 1.00 53.41 254 TYR A CA 1
ATOM 1542 C C . TYR A 1 210 ? 3.242 12.922 34.599 1.00 46.95 254 TYR A C 1
ATOM 1543 O O . TYR A 1 210 ? 4.018 11.973 34.511 1.00 41.45 254 TYR A O 1
ATOM 1552 N N . ILE A 1 211 ? 1.955 12.837 34.285 1.00 45.93 255 ILE A N 1
ATOM 1553 C CA . ILE A 1 211 ? 1.385 11.582 33.834 1.00 47.17 255 ILE A CA 1
ATOM 1554 C C . ILE A 1 211 ? 0.465 11.687 32.634 1.00 43.66 255 ILE A C 1
ATOM 1555 O O . ILE A 1 211 ? -0.356 12.591 32.539 1.00 45.53 255 ILE A O 1
ATOM 1560 N N . PHE A 1 212 ? 0.616 10.754 31.709 1.00 45.15 256 PHE A N 1
ATOM 1561 C CA . PHE A 1 212 ? -0.238 10.705 30.533 1.00 44.23 256 PHE A CA 1
ATOM 1562 C C . PHE A 1 212 ? -1.082 9.454 30.726 1.00 41.18 256 PHE A C 1
ATOM 1563 O O . PHE A 1 212 ? -0.646 8.361 30.390 1.00 51.77 256 PHE A O 1
ATOM 1571 N N . ALA A 1 213 ? -2.277 9.593 31.274 1.00 42.25 257 ALA A N 1
ATOM 1572 C CA . ALA A 1 213 ? -3.087 8.407 31.493 1.00 50.00 257 ALA A CA 1
ATOM 1573 C C . ALA A 1 213 ? -4.347 8.367 30.658 1.00 54.87 257 ALA A C 1
ATOM 1574 O O . ALA A 1 213 ? -4.858 9.400 30.213 1.00 60.95 257 ALA A O 1
ATOM 1576 N N . GLY A 1 214 ? -4.848 7.156 30.449 1.00 48.59 258 GLY A N 1
ATOM 1577 C CA . GLY A 1 214 ? -6.060 6.993 29.679 1.00 44.16 258 GLY A CA 1
ATOM 1578 C C . GLY A 1 214 ? -6.451 5.538 29.603 1.00 49.32 258 GLY A C 1
ATOM 1579 O O . GLY A 1 214 ? -5.707 4.668 30.064 1.00 46.73 258 GLY A O 1
ATOM 1580 N N . PRO A 1 215 ? -7.629 5.237 29.039 1.00 50.21 259 PRO A N 1
ATOM 1581 C CA . PRO A 1 215 ? -8.046 3.840 28.939 1.00 52.36 259 PRO A CA 1
ATOM 1582 C C . PRO A 1 215 ? -7.209 3.060 27.913 1.00 60.17 259 PRO A C 1
ATOM 1583 O O . PRO A 1 215 ? -6.572 3.647 27.029 1.00 55.06 259 PRO A O 1
ATOM 1587 N N . TRP A 1 216 ? -7.206 1.734 28.059 1.00 63.25 260 TRP A N 1
ATOM 1588 C CA . TRP A 1 216 ? -6.478 0.840 27.161 1.00 54.30 260 TRP A CA 1
ATOM 1589 C C . TRP A 1 216 ? -7.168 0.788 25.800 1.00 43.99 260 TRP A C 1
ATOM 1590 O O . TRP A 1 216 ? -6.568 0.378 24.809 1.00 39.11 260 TRP A O 1
ATOM 1601 N N . GLN A 1 217 ? -8.434 1.195 25.785 1.00 43.71 261 GLN A N 1
ATOM 1602 C CA . GLN A 1 217 ? -9.230 1.289 24.578 1.00 48.91 261 GLN A CA 1
ATOM 1603 C C . GLN A 1 217 ? -10.490 2.087 24.858 1.00 53.20 261 GLN A C 1
ATOM 1604 O O . GLN A 1 217 ? -10.885 2.236 26.016 1.00 56.24 261 GLN A O 1
ATOM 1610 N N . SER A 1 218 ? -11.115 2.612 23.805 1.00 55.95 262 SER A N 1
ATOM 1611 C CA . SER A 1 218 ? -12.332 3.415 23.958 1.00 58.97 262 SER A CA 1
ATOM 1612 C C . SER A 1 218 ? -13.561 2.557 24.215 1.00 50.48 262 SER A C 1
ATOM 1613 O O . SER A 1 218 ? -14.266 2.756 25.201 1.00 52.39 262 SER A O 1
ATOM 1616 N N . GLY A 1 223 ? -11.629 1.294 34.368 1.00 94.77 267 GLY A N 1
ATOM 1617 C CA . GLY A 1 223 ? -12.008 0.459 35.496 1.00 98.90 267 GLY A CA 1
ATOM 1618 C C . GLY A 1 223 ? -12.175 1.260 36.773 1.00 94.82 267 GLY A C 1
ATOM 1619 O O . GLY A 1 223 ? -11.982 0.739 37.872 1.00 86.02 267 GLY A O 1
ATOM 1620 N N . GLY A 1 224 ? -12.530 2.534 36.623 1.00 96.62 268 GLY A N 1
ATOM 1621 C CA . GLY A 1 224 ? -12.734 3.398 37.774 1.00 89.57 268 GLY A CA 1
ATOM 1622 C C . GLY A 1 224 ? -11.470 3.693 38.555 1.00 84.66 268 GLY A C 1
ATOM 1623 O O . GLY A 1 224 ? -11.510 3.893 39.766 1.00 85.72 268 GLY A O 1
ATOM 1624 N N . VAL A 1 225 ? -10.345 3.715 37.853 1.00 84.20 269 VAL A N 1
ATOM 1625 C CA . VAL A 1 225 ? -9.057 3.989 38.461 1.00 70.11 269 VAL A CA 1
ATOM 1626 C C . VAL A 1 225 ? -8.953 5.489 38.685 1.00 62.55 269 VAL A C 1
ATOM 1627 O O . VAL A 1 225 ? -8.490 5.939 39.721 1.00 66.66 269 VAL A O 1
ATOM 1631 N N . PHE A 1 226 ? -9.405 6.266 37.714 1.00 59.81 270 PHE A N 1
ATOM 1632 C CA . PHE A 1 226 ? -9.349 7.712 37.829 1.00 66.02 270 PHE A CA 1
ATOM 1633 C C . PHE A 1 226 ? -10.354 8.199 38.860 1.00 71.11 270 PHE A C 1
ATOM 1634 O O . PHE A 1 226 ? -10.566 9.402 39.036 1.00 71.54 270 PHE A O 1
ATOM 1642 N N . GLU A 1 227 ? -10.977 7.249 39.541 1.00 73.30 271 GLU A N 1
ATOM 1643 C CA . GLU A 1 227 ? -11.957 7.567 40.560 1.00 77.15 271 GLU A CA 1
ATOM 1644 C C . GLU A 1 227 ? -11.418 7.197 41.929 1.00 78.27 271 GLU A C 1
ATOM 1645 O O . GLU A 1 227 ? -11.688 7.879 42.922 1.00 83.07 271 GLU A O 1
ATOM 1651 N N . SER A 1 228 ? -10.645 6.116 41.980 1.00 75.72 272 SER A N 1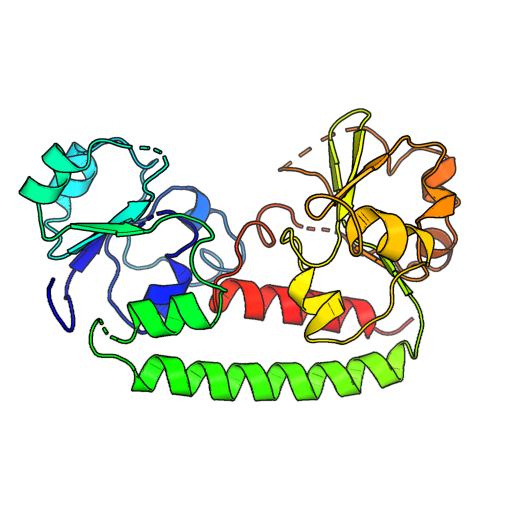
ATOM 1652 C CA . SER A 1 228 ? -10.088 5.676 43.248 1.00 75.51 272 SER A CA 1
ATOM 1653 C C . SER A 1 228 ? -9.478 6.869 43.970 1.00 74.57 272 SER A C 1
ATOM 1654 O O . SER A 1 228 ? -9.008 7.827 43.350 1.00 69.46 272 SER A O 1
ATOM 1657 N N . SER A 1 229 ? -9.533 6.811 45.292 1.00 77.72 273 SER A N 1
ATOM 1658 C CA . SER A 1 229 ? -9.015 7.869 46.137 1.00 74.15 273 SER A CA 1
ATOM 1659 C C . SER A 1 229 ? -7.499 7.919 46.063 1.00 69.20 273 SER A C 1
ATOM 1660 O O . SER A 1 229 ? -6.894 8.963 46.295 1.00 67.85 273 SER A O 1
ATOM 1663 N N . ILE A 1 230 ? -6.898 6.781 45.731 1.00 67.07 274 ILE A N 1
ATOM 1664 C CA . ILE A 1 230 ? -5.449 6.673 45.640 1.00 67.75 274 ILE A CA 1
ATOM 1665 C C . ILE A 1 230 ? -4.878 7.366 44.389 1.00 72.55 274 ILE A C 1
ATOM 1666 O O . ILE A 1 230 ? -3.750 7.872 44.409 1.00 73.98 274 ILE A O 1
ATOM 1671 N N . TRP A 1 231 ? -5.655 7.398 43.308 1.00 71.20 275 TRP A N 1
ATOM 1672 C CA . TRP A 1 231 ? -5.223 8.058 42.080 1.00 57.59 275 TRP A CA 1
ATOM 1673 C C . TRP A 1 231 ? -5.420 9.558 42.206 1.00 60.16 275 TRP A C 1
ATOM 1674 O O . TRP A 1 231 ? -4.548 10.336 41.830 1.00 62.19 275 TRP A O 1
ATOM 1685 N N . LYS A 1 232 ? -6.572 9.961 42.729 1.00 56.55 276 LYS A N 1
ATOM 1686 C CA . LYS A 1 232 ? -6.866 11.373 42.887 1.00 57.65 276 LYS A CA 1
ATOM 1687 C C . L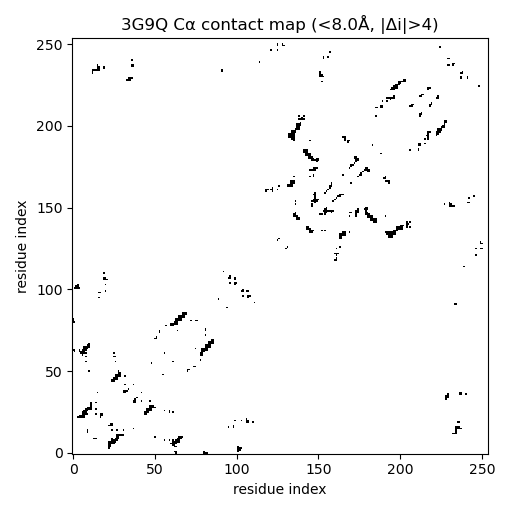YS A 1 232 ? -5.868 12.031 43.830 1.00 61.10 276 LYS A C 1
ATOM 1688 O O . LYS A 1 232 ? -5.565 13.216 43.716 1.00 64.59 276 LYS A O 1
ATOM 1694 N N . ASN A 1 233 ? -5.336 11.239 44.744 1.00 60.94 277 ASN A N 1
ATOM 1695 C CA . ASN A 1 233 ? -4.385 11.731 45.717 1.00 62.72 277 ASN A CA 1
ATOM 1696 C C . ASN A 1 233 ? -2.934 11.817 45.219 1.00 68.54 277 ASN A C 1
ATOM 1697 O O . ASN A 1 233 ? -2.085 12.432 45.875 1.00 69.01 277 ASN A O 1
ATOM 1702 N N . LEU A 1 234 ? -2.650 11.200 44.071 1.00 64.50 278 LEU A N 1
ATOM 1703 C CA . LEU A 1 234 ? -1.307 11.238 43.505 1.00 55.53 278 LEU A CA 1
ATOM 1704 C C . LEU A 1 234 ? -0.915 12.688 43.300 1.00 57.57 278 LEU A C 1
ATOM 1705 O O . LEU A 1 234 ? -1.737 13.513 42.889 1.00 52.60 278 LEU A O 1
ATOM 1710 N N . ASN A 1 235 ? 0.347 12.987 43.586 1.00 56.77 279 ASN A N 1
ATOM 1711 C CA . ASN A 1 235 ? 0.873 14.334 43.449 1.00 59.61 279 ASN A CA 1
ATOM 1712 C C . ASN A 1 235 ? 0.673 14.901 42.038 1.00 54.53 279 ASN A C 1
ATOM 1713 O O . ASN A 1 235 ? 0.292 16.060 41.879 1.00 51.18 279 ASN A O 1
ATOM 1718 N N . ALA A 1 236 ? 0.898 14.078 41.019 1.00 47.20 280 ALA A N 1
ATOM 1719 C CA . ALA A 1 236 ? 0.739 14.517 39.633 1.00 42.08 280 ALA A CA 1
ATOM 1720 C C . ALA A 1 236 ? -0.649 15.086 39.368 1.00 38.00 280 ALA A C 1
ATOM 1721 O O . ALA A 1 236 ? -0.790 16.137 38.749 1.00 35.49 280 ALA A O 1
ATOM 1723 N N . VAL A 1 237 ? -1.672 14.373 39.828 1.00 45.59 281 VAL A N 1
ATOM 1724 C CA . VAL A 1 237 ? -3.051 14.794 39.646 1.00 40.96 281 VAL A CA 1
ATOM 1725 C C . VAL A 1 237 ? -3.345 16.034 40.473 1.00 48.76 281 VAL A C 1
ATOM 1726 O O . VAL A 1 237 ? -4.031 16.952 40.012 1.00 48.94 281 VAL A O 1
ATOM 1730 N N . LYS A 1 238 ? -2.827 16.061 41.696 1.00 43.61 282 LYS A N 1
ATOM 1731 C CA . LYS A 1 238 ? -3.053 17.201 42.580 1.00 55.12 282 LYS A CA 1
ATOM 1732 C C . LYS A 1 238 ? -2.525 18.484 41.926 1.00 55.50 282 LYS A C 1
ATOM 1733 O O . LYS A 1 238 ? -3.180 19.529 41.957 1.00 51.85 282 LYS A O 1
ATOM 1739 N N . ASN A 1 239 ? -1.342 18.384 41.324 1.00 47.88 283 ASN A N 1
ATOM 1740 C CA . ASN A 1 239 ? -0.699 19.516 40.665 1.00 47.62 283 ASN A CA 1
ATOM 1741 C C . ASN A 1 239 ? -1.228 19.709 39.245 1.00 53.42 283 ASN A C 1
ATOM 1742 O O . ASN A 1 239 ? -0.672 20.487 38.469 1.00 51.11 283 ASN A O 1
ATOM 1747 N N . GLY A 1 240 ? -2.305 18.996 38.909 1.00 54.86 284 GLY A N 1
ATOM 1748 C CA . GLY A 1 240 ? -2.900 19.101 37.582 1.00 53.75 284 GLY A CA 1
ATOM 1749 C C . GLY A 1 240 ? -1.957 18.796 36.425 1.00 46.51 284 GLY A C 1
ATOM 1750 O O . GLY A 1 240 ? -2.067 19.407 35.367 1.00 45.01 284 GLY A O 1
ATOM 1751 N N . HIS A 1 241 ? -1.039 17.852 36.637 1.00 43.57 285 HIS A N 1
ATOM 1752 C CA . HIS A 1 241 ? -0.061 17.437 35.631 1.00 48.14 285 HIS A CA 1
ATOM 1753 C C . HIS A 1 241 ? -0.378 16.074 35.011 1.00 50.01 285 HIS A C 1
ATOM 1754 O O . HIS A 1 241 ? 0.526 15.276 34.738 1.00 46.65 285 HIS A O 1
ATOM 1761 N N . VAL A 1 242 ? -1.665 15.801 34.835 1.00 40.90 286 VAL A N 1
ATOM 1762 C CA . VAL A 1 242 ? -2.107 14.568 34.212 1.00 39.98 286 VAL A CA 1
ATOM 1763 C C . VAL A 1 242 ? -2.860 14.975 32.964 1.00 46.00 286 VAL A C 1
ATOM 1764 O O . VAL A 1 242 ? -3.721 15.859 32.998 1.00 42.89 286 VAL A O 1
ATOM 1768 N N . TYR A 1 243 ? -2.518 14.326 31.858 1.00 43.21 287 TYR A N 1
ATOM 1769 C CA . TYR A 1 243 ? -3.122 14.624 30.575 1.00 35.52 287 TYR A CA 1
ATOM 1770 C C . TYR A 1 243 ? -3.803 13.398 29.986 1.00 37.65 287 TYR A C 1
ATOM 1771 O O . TYR A 1 243 ? -3.231 12.315 29.959 1.00 47.66 287 TYR A O 1
ATOM 1780 N N . LYS A 1 244 ? -5.036 13.595 29.527 1.00 46.79 288 LYS A N 1
ATOM 1781 C CA . LYS A 1 244 ? -5.864 12.553 28.936 1.00 46.71 288 LYS A CA 1
ATOM 1782 C C . LYS A 1 244 ? -5.269 12.076 27.627 1.00 47.24 288 LYS A C 1
ATOM 1783 O O . LYS A 1 244 ? -5.175 12.832 26.657 1.00 41.26 288 LYS A O 1
ATOM 1797 N N . ASP A 1 246 ? -5.445 9.725 24.368 1.00 53.00 290 ASP A N 1
ATOM 1798 C CA . ASP A 1 246 ? -6.423 9.041 23.536 1.00 57.86 290 ASP A CA 1
ATOM 1799 C C . ASP A 1 246 ? -5.854 7.711 23.043 1.00 55.99 290 ASP A C 1
ATOM 1800 O O . ASP A 1 246 ? -4.878 7.671 22.284 1.00 50.42 290 ASP A O 1
ATOM 1805 N N . PRO A 1 247 ? -6.480 6.600 23.461 1.00 53.35 291 PRO A N 1
ATOM 1806 C CA . PRO A 1 247 ? -6.055 5.251 23.090 1.00 57.12 291 PRO A CA 1
ATOM 1807 C C . PRO A 1 247 ? -5.932 4.953 21.590 1.00 56.94 291 PRO A C 1
ATOM 1808 O O . PRO A 1 247 ? -5.061 4.183 21.185 1.00 61.51 291 PRO A O 1
ATO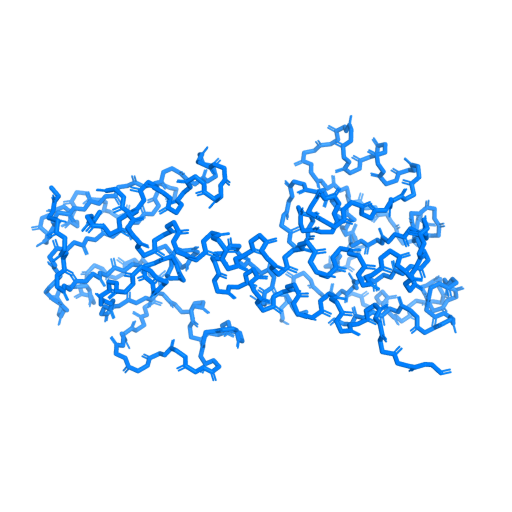M 1812 N N . ILE A 1 248 ? -6.784 5.568 20.774 1.00 54.50 292 ILE A N 1
ATOM 1813 C CA . ILE A 1 248 ? -6.758 5.364 19.327 1.00 53.90 292 ILE A CA 1
ATOM 1814 C C . ILE A 1 248 ? -5.630 6.142 18.652 1.00 47.32 292 ILE A C 1
ATOM 1815 O O . ILE A 1 248 ? -5.026 5.685 17.683 1.00 43.10 292 ILE A O 1
ATOM 1820 N N . GLY A 1 249 ? -5.352 7.324 19.177 1.00 47.52 293 GLY A N 1
ATOM 1821 C CA . GLY A 1 249 ? -4.305 8.138 18.606 1.00 52.25 293 GLY A CA 1
ATOM 1822 C C . GLY A 1 249 ? -2.929 7.547 18.821 1.00 52.61 293 GLY A C 1
ATOM 1823 O O . GLY A 1 249 ? -2.097 7.585 17.915 1.00 54.24 293 GLY A O 1
ATOM 1824 N N . PHE A 1 250 ? -2.693 6.998 20.009 1.00 37.37 294 PHE A N 1
ATOM 1825 C CA . PHE A 1 250 ? -1.397 6.410 20.347 1.00 49.08 294 PHE A CA 1
ATOM 1826 C C . PHE A 1 250 ? -1.252 4.926 20.009 1.00 52.69 294 PHE A C 1
ATOM 1827 O O . PHE A 1 250 ? -0.290 4.258 20.408 1.00 40.85 294 PHE A O 1
ATOM 1835 N N . TYR A 1 251 ? -2.228 4.446 19.249 1.00 51.80 295 TYR A N 1
ATOM 1836 C CA . TYR A 1 251 ? -2.309 3.082 18.778 1.00 47.61 295 TYR A CA 1
ATOM 1837 C C . TYR A 1 251 ? -1.263 2.852 17.693 1.00 51.05 295 TYR A C 1
ATOM 1838 O O . TYR A 1 251 ? -0.683 1.777 17.616 1.00 51.98 295 TYR A O 1
ATOM 1847 N N . PHE A 1 252 ? -1.022 3.861 16.856 1.00 54.80 296 PHE A N 1
ATOM 1848 C CA . PHE A 1 252 ? -0.042 3.730 15.775 1.00 54.04 296 PHE A CA 1
ATOM 1849 C C . PHE A 1 252 ? 1.239 4.510 16.028 1.00 48.23 296 PHE A C 1
ATOM 1850 O O . PHE A 1 252 ? 1.291 5.363 16.909 1.00 36.69 296 PHE A O 1
ATOM 1858 N N . THR A 1 253 ? 2.263 4.219 15.230 1.00 39.51 297 THR A N 1
ATOM 1859 C CA . THR A 1 253 ? 3.552 4.890 15.338 1.00 42.41 297 THR A CA 1
ATOM 1860 C C . THR A 1 253 ? 4.090 5.230 13.951 1.00 42.33 297 THR A C 1
ATOM 1861 O O . THR A 1 253 ? 5.294 5.190 13.719 1.00 49.55 297 THR A O 1
ATOM 1865 N N . ASP A 1 254 ? 3.197 5.549 13.024 1.00 40.94 298 ASP A N 1
ATOM 1866 C CA . ASP A 1 254 ? 3.606 5.913 11.671 1.00 45.40 298 ASP A CA 1
ATOM 1867 C C . ASP A 1 254 ? 3.983 7.400 11.714 1.00 44.43 298 ASP A C 1
ATOM 1868 O O . ASP A 1 254 ? 3.646 8.096 12.669 1.00 44.74 298 ASP A O 1
ATOM 1873 N N . PRO A 1 255 ? 4.669 7.908 10.675 1.00 49.43 299 PRO A N 1
ATOM 1874 C CA . PRO A 1 255 ? 5.117 9.309 10.567 1.00 44.44 299 PRO A CA 1
ATOM 1875 C C . PRO A 1 255 ? 4.066 10.382 10.888 1.00 45.99 299 PRO A C 1
ATOM 1876 O O . PRO A 1 255 ? 4.370 11.403 11.524 1.00 46.53 299 PRO A O 1
ATOM 1880 N N . ILE A 1 256 ? 2.835 10.168 10.435 1.00 44.77 300 ILE A N 1
ATOM 1881 C CA . ILE A 1 256 ? 1.766 11.125 10.706 1.00 39.95 300 ILE A CA 1
ATOM 1882 C C . ILE A 1 256 ? 1.315 11.077 12.167 1.00 44.26 300 ILE A C 1
ATOM 1883 O O . ILE A 1 256 ? 1.121 12.117 12.793 1.00 46.30 300 ILE A O 1
ATOM 1888 N N . SER A 1 257 ? 1.118 9.867 12.687 1.00 39.17 301 SER A N 1
ATOM 1889 C CA . SER A 1 257 ? 0.678 9.687 14.061 1.00 41.45 301 SER A CA 1
ATOM 1890 C C . SER A 1 257 ? 1.733 10.188 15.041 1.00 46.19 301 SER A C 1
ATOM 1891 O O . SER A 1 257 ? 1.408 10.794 16.072 1.00 36.72 301 SER A O 1
ATOM 1894 N N . LEU A 1 258 ? 2.996 9.922 14.716 1.00 41.76 302 LEU A N 1
ATOM 1895 C CA . LEU A 1 258 ? 4.110 10.349 15.548 1.00 41.38 302 LEU A CA 1
ATOM 1896 C C . LEU A 1 258 ? 4.109 11.871 15.640 1.00 43.82 302 LEU A C 1
ATOM 1897 O O . LEU A 1 258 ? 4.326 12.436 16.715 1.00 47.67 302 LEU A O 1
ATOM 1902 N N . GLU A 1 259 ? 3.861 12.541 14.517 1.00 46.98 303 GLU A N 1
ATOM 1903 C CA . GLU A 1 259 ? 3.816 13.997 14.522 1.00 49.15 303 GLU A CA 1
ATOM 1904 C C . GLU A 1 259 ? 2.684 14.482 15.418 1.00 48.61 303 GLU A C 1
ATOM 1905 O O . GLU A 1 259 ? 2.883 15.371 16.245 1.00 53.58 303 GLU A O 1
ATOM 1911 N N . GLY A 1 260 ? 1.503 13.890 15.259 1.00 42.25 304 GLY A N 1
ATOM 1912 C CA . GLY A 1 260 ? 0.364 14.271 16.077 1.00 45.11 304 GLY A CA 1
ATOM 1913 C C . GLY A 1 260 ? 0.580 14.003 17.560 1.00 45.09 304 GLY A C 1
ATOM 1914 O O . GLY A 1 260 ? 0.170 14.797 18.418 1.00 40.12 304 GLY A O 1
ATOM 1915 N N . GLN A 1 261 ? 1.221 12.875 17.862 1.00 40.06 305 GLN A N 1
ATOM 1916 C CA . GLN A 1 261 ? 1.517 12.497 19.246 1.00 36.65 305 GLN A CA 1
ATOM 1917 C C . GLN A 1 261 ? 2.549 13.422 19.882 1.00 30.71 305 GLN A C 1
ATOM 1918 O O . GLN A 1 261 ? 2.421 13.761 21.050 1.00 36.60 305 GLN A O 1
ATOM 1924 N N . LEU A 1 262 ? 3.570 13.825 19.125 1.00 38.11 306 LEU A N 1
ATOM 1925 C CA . LEU A 1 262 ? 4.596 14.705 19.673 1.00 38.02 306 LEU A CA 1
ATOM 1926 C C . LEU A 1 262 ? 4.028 16.074 19.940 1.00 34.75 306 LEU A C 1
ATOM 1927 O O . LEU A 1 262 ? 4.505 16.767 20.825 1.00 40.79 306 LEU A O 1
ATOM 1932 N N . GLU A 1 263 ? 3.017 16.470 19.175 1.00 43.26 307 GLU A N 1
ATOM 1933 C CA . GLU A 1 263 ? 2.394 17.777 19.378 1.00 49.39 307 GLU A CA 1
ATOM 1934 C C . GLU A 1 263 ? 1.622 17.715 20.702 1.00 47.51 307 GLU A C 1
ATOM 1935 O O . GLU A 1 263 ? 1.746 18.596 21.557 1.00 47.40 307 GLU A O 1
ATOM 1941 N N . PHE A 1 264 ? 0.845 16.655 20.881 1.00 41.78 308 PHE A N 1
ATOM 1942 C CA . PHE A 1 264 ? 0.082 16.507 22.106 1.00 40.50 308 PHE A CA 1
ATOM 1943 C C . PHE A 1 264 ? 0.978 16.426 23.345 1.00 39.52 308 PHE A C 1
ATOM 1944 O O . PHE A 1 264 ? 0.653 17.012 24.378 1.00 38.20 308 PHE A O 1
ATOM 1952 N N . ILE A 1 265 ? 2.085 15.690 23.241 1.00 30.22 309 ILE A N 1
ATOM 1953 C CA . ILE A 1 265 ? 3.035 15.545 24.344 1.00 39.96 309 ILE A CA 1
ATOM 1954 C C . ILE A 1 265 ? 3.571 16.937 24.742 1.00 43.92 309 ILE A C 1
ATOM 1955 O O . ILE A 1 265 ? 3.494 17.344 25.905 1.00 35.70 309 ILE A O 1
ATOM 1960 N N . THR A 1 266 ? 4.105 17.652 23.750 1.00 45.58 310 THR A N 1
ATOM 1961 C CA . THR A 1 266 ? 4.683 18.979 23.928 1.00 42.61 310 THR A CA 1
ATOM 1962 C C . THR A 1 266 ? 3.691 20.002 24.464 1.00 49.06 310 THR A C 1
ATOM 1963 O O . THR A 1 266 ? 3.964 20.668 25.466 1.00 49.96 310 THR A O 1
ATOM 1967 N N . GLU A 1 267 ? 2.543 20.133 23.803 1.00 43.74 311 GLU A N 1
ATOM 1968 C CA . GLU A 1 267 ? 1.536 21.075 24.260 1.00 43.71 311 GLU A CA 1
ATOM 1969 C C . GLU A 1 267 ? 1.176 20.818 25.724 1.00 50.07 311 GLU A C 1
ATOM 1970 O O . GLU A 1 267 ? 1.164 21.747 26.527 1.00 45.25 311 GLU A O 1
ATOM 1976 N N . SER A 1 268 ? 0.892 19.558 26.066 1.00 52.68 312 SER A N 1
ATOM 1977 C CA . SER A 1 268 ? 0.523 19.176 27.434 1.00 44.70 312 SER A CA 1
ATOM 1978 C C . SER A 1 268 ? 1.569 19.601 28.444 1.00 44.52 312 SER A C 1
ATOM 1979 O O . SER A 1 268 ? 1.240 20.188 29.471 1.00 49.85 312 SER A O 1
ATOM 1982 N N . LEU A 1 269 ? 2.828 19.277 28.149 1.00 42.40 313 LEU A N 1
ATOM 1983 C CA . LEU A 1 269 ? 3.943 19.590 29.034 1.00 39.10 313 LEU A CA 1
ATOM 1984 C C . LEU A 1 269 ? 4.407 21.033 29.080 1.00 36.84 313 LEU A C 1
ATOM 1985 O O . LEU A 1 269 ? 5.292 21.352 29.864 1.00 46.81 313 LEU A O 1
ATOM 1990 N N . THR A 1 270 ? 3.831 21.905 28.255 1.00 41.02 314 THR A N 1
ATOM 1991 C CA . THR A 1 270 ? 4.238 23.306 28.256 1.00 39.38 314 THR A CA 1
ATOM 1992 C C . THR A 1 270 ? 3.118 24.328 28.384 1.00 42.82 314 THR A C 1
ATOM 1993 O O . THR A 1 270 ? 3.407 25.519 28.385 1.00 50.20 314 THR A O 1
ATOM 1997 N N . LYS A 1 271 ? 1.853 23.908 28.464 1.00 48.62 315 LYS A N 1
ATOM 1998 C CA . LYS A 1 271 ? 0.765 24.896 28.585 1.00 53.05 315 LYS A CA 1
ATOM 1999 C C . LYS A 1 271 ? 0.804 25.613 29.946 1.00 49.38 315 LYS A C 1
ATOM 2000 O O . LYS A 1 271 ? 1.204 25.034 30.955 1.00 55.27 315 LYS A O 1
ATOM 2006 N N . LEU A 1 272 ? 0.417 26.884 29.957 1.00 55.75 316 LEU A N 1
ATOM 2007 C CA . LEU A 1 272 ? 0.459 27.707 31.170 1.00 64.91 316 LEU A CA 1
ATOM 2008 C C . LEU A 1 272 ? -0.407 27.249 32.361 1.00 63.00 316 LEU A C 1
ATOM 2009 O O . LEU A 1 272 ? -1.507 26.718 32.193 1.00 52.12 316 LEU A O 1
ATOM 2014 N N . GLU A 1 273 ? 0.113 27.473 33.566 1.00 65.37 317 GLU A N 1
ATOM 2015 C CA . GLU A 1 273 ? -0.564 27.095 34.804 1.00 73.46 317 GLU A CA 1
ATOM 2016 C C . GLU A 1 273 ? -0.953 28.347 35.610 1.00 73.50 317 GLU A C 1
ATOM 2017 O O . GLU A 1 273 ? -0.722 28.441 36.825 1.00 67.12 317 GLU A O 1
#

Organism: Bacillus subtilis (strain 168) (NCBI:txid224308)

CATH classification: 3.40.50.1980

Sequence (254 aa):
IPKHPKRVVVADGYYGYFKTLGINVVGAPENVFKNPYYKGKTNGVENIGDGTSVEKVIDLNPDLIIVWTTADIKKLEKIAPTVAVKYDKLDNIEQLKEFAKTGTEDKAEKWLAKWDKKVAAAKTKIKKAVGDKTISIQTNGKDIYVFGKDFGRGGSIIYKDLGLQATKLTKEKAIDQGPGYTSISLEKLPDFAGDYIFAGPWQSGGVFESSIWKNLNAVKNGHVYKDPIGFYFTDPISLEGQLEFITESLTKLE

Secondary structure (DSSP, 8-state):
--SS-S-EE--GGGHHHHHHHT--EEE--GGGGT-TTTTTT--TT-B---S--HHHHHTT--SEEEEE----HHHHHHHS-EEEE-TT-S-SSHHHHHHH----HHHHHHHHHHHHHHHHHHHHHHHHHHTT-BEE--EETTEEEEE-SSSSTTHHIIIIIS--B--HHHIIIIITTSSSEEEE-TTSHHHH--SEEE--BS----TTTSHHHHTSHHHHTT-EE--TTGGG--SHHHHHHHHHHHHHHHHS--

GO terms:
  GO:0045121 membrane raft (C, EXP)
  GO:0005886 plasma membrane (C, EXP)